Protein 1FJL (pdb70)

Solvent-accessible surface area: 13448 Å² total; per-residue (Å²): 174,105,202,83,97,224,54,117,56,53,86,88,32,74,70,42,0,48,164,16,10,126,92,50,64,153,6,49,8,134,42,24,86,52,9,13,101,175,13,91,20,87,20,26,48,0,60,52,23,2,85,86,32,44,40,112,42,141,62,99,106,104,84,125,136,141,215,65,97,227,48,126,50,54,76,89,33,60,67,27,0,62,129,1,9,140,169,56,58,124,4,35,6,118,45,23,69,69,6,8,108,166,12,111,30,82,22,22,43,0,48,51,28,0,83,92,60,30,42,68,99,173,130,123,187,212,167,100,223,45,122,49,58,79,92,30,65,76,41,0,35,130,16,13,111,215,46,41,165,8,89,90,155,43,37,92,71,12,9,132,148,14,134,37,80,40,49,56,0,69,55,26,2,86,90,34,59,56,153,123,91,146

Foldseek 3Di:
DDDDPDDDADPQLVVLLVVVVVVHLDDDPVRLCVSCVVRVNHSVVSVVVSVVVVVVVVVVVVVVD/DDDPDDDADVVLVVLLVVVVVVDLDDDPVVLCVSCVVRVHDSVVSVVVSVVVVVVVVD/DDDPPDDDQDPVLVVLLVVVCVVPLDDDPVSLCVSCVVSVHHSVVVVVVSVVVVVVVVD

Sequence (182 aa):
KQRRSRTTFSASQLDELERAFERTQYPDIYTREELAQRTNLTEARIQVWFQNRRARLRKQHTSVSQRRSRTTFSASQLDELERAFERTQYPDIYTREELAQRTNLTEARIQVWFQNRRARLRKKQRRSRTTFSASQLDELERAFERTQYPDIYTREELAQRTNLTEARIQVWFQNRRARLRK

Radius of gyration: 23.78 Å; Cα contacts (8 Å, |Δi|>4): 95; chains: 3; bounding box: 44×65×43 Å

GO terms:
  GO:0000977 RNA polymerase II transcription regulatory region sequence-specific DNA binding (F, IDA)
  GO:0000981 DNA-binding transcription factor activity, RNA polymerase II-specific (F, IDA)
  GO:0045944 positive regulation of transcription by RNA polymerase II (P, IDA)
  GO:0007366 periodic partitioning by pair rule gene (P, TAS)

B-factor: mean 38.93, std 14.29, range [11.2, 88.81]

InterPro domains:
  IPR001356 Homeodomain [PF00046] (214-270)
  IPR001356 Homeodomain [PS50071] (211-271)
  IPR001356 Homeodomain [SM00389] (213-275)
  IPR001356 Homeodomain [cd00086] (214-272)
  IPR001523 Paired domain [PF00292] (27-151)
  IPR001523 Paired domain [PR00027] (31-46)
  IPR001523 Paired domain [PR00027] (49-67)
  IPR001523 Paired domain [PR00027] (69-86)
  IPR001523 Paired domain [PR00027] (87-104)
  IPR001523 Paired domain [PS51057] (27-153)
  IPR001523 Paired domain [SM00351] (27-151)
  IPR001523 Paired domain [cd00131] (27-154)
  IPR009057 Homedomain-like superfamily [SSF46689] (29-151)
  IPR009057 Homedomain-like superfamily [SSF46689] (207-273)
  IPR017970 Homeobox, conserved site [PS00027] (246-269)
  IPR036388 Winged helix-like DNA-binding domain superfamily [G3DSA:1.10.10.10] (20-95)
  IPR036388 Winged helix-like DNA-binding domain superfamily [G3DSA:1.10.10.10] (96-157)
  IPR043182 Paired DNA-binding site [PS00034] (61-77)
  IPR043565 PAX family [PTHR45636] (20-563)

Organism: Drosophila melanogaster (NCBI:txid7227)

Nearest PDB structures (foldseek):
  1fjl-assembly1_A  TM=1.016E+00  e=1.811E-09  Drosophila melanogaster
  1fjl-assembly1_B  TM=1.003E+00  e=5.729E-08  Drosophila melanogaster
  2dmq-assembly1_A  TM=9.052E-01  e=3.684E-04  Homo sapiens
  2r5y-assembly1_A  TM=9.069E-01  e=9.979E-04  Drosophila melanogaster
  2da1-assembly1_A  TM=8.755E-01  e=7.824E-03  Homo sapiens

CATH classification: 1.10.10.60

Secondary structure (P-SEA, 3-state):
cccccbbbbcaaaaaaaaaaaaacccccaaaaaaaaaaccccaaaaaaaaaaaaaaaaaaaaaac/ccccbbbbcaaaaaaaaaaaaacccccaaaaaaaaaaacccaaaaaaaaaaaaaaaac/cccccbbbbcaaaaaaaaaaaaacccccaaaaaaaaaaacccaaaaaaaaaaaaaaaac

Structure (mmCIF, N/CA/C/O backbone):
data_1FJL
#
_entry.id   1FJL
#
_cell.length_a   72.210
_cell.length_b   146.890
_cell.length_c   77.230
_cell.angle_alpha   90.00
_cell.angle_beta   90.00
_cell.angle_gamma   90.00
#
_symmetry.space_group_name_H-M   'C 2 2 21'
#
loop_
_entity.id
_entity.type
_entity.pdbx_description
1 polymer 'PAIRED PROTEIN'
2 polymer "DNA (5'-D(*AP*AP*TP*AP*AP*TP*CP*TP*GP*AP*TP*TP*AP*C)-3')"
3 polymer "DNA (5'-D(*TP*GP*TP*AP*AP*TP*CP*AP*GP*AP*TP*TP*AP*T)-3')"
4 polymer "DNA (5'-D(*TP*GP*TP*AP*AP*TP*CP*TP*GP*AP*TP*TP*AP*C)-3')"
5 water water
#
loop_
_atom_site.group_PDB
_atom_site.id
_atom_site.type_symbol
_atom_site.label_atom_id
_atom_site.label_alt_id
_atom_site.label_comp_id
_atom_site.label_asym_id
_atom_site.label_entity_id
_atom_site.label_seq_id
_atom_site.pdbx_PDB_ins_code
_atom_site.Cartn_x
_atom_site.Cartn_y
_atom_site.Cartn_z
_atom_site.occupancy
_atom_site.B_iso_or_equiv
_atom_site.auth_seq_id
_atom_site.auth_comp_id
_atom_site.auth_asym_id
_atom_site.auth_atom_id
_atom_site.pdbx_PDB_model_num
ATOM 1 N N . LYS A 1 17 ? 11.283 105.508 15.895 1.00 51.82 0 LYS A N 1
ATOM 2 C CA . LYS A 1 17 ? 10.881 106.860 15.355 1.00 55.54 0 LYS A CA 1
ATOM 3 C C . LYS A 1 17 ? 10.931 106.852 13.811 1.00 50.69 0 LYS A C 1
ATOM 4 O O . LYS A 1 17 ? 11.964 106.564 13.194 1.00 48.71 0 LYS A O 1
ATOM 10 N N . GLN A 1 18 ? 9.804 107.169 13.198 1.00 39.48 1 GLN A N 1
ATOM 11 C CA . GLN A 1 18 ? 9.721 107.117 11.777 1.00 36.15 1 GLN A CA 1
ATOM 12 C C . GLN A 1 18 ? 10.474 108.193 11.043 1.00 34.83 1 GLN A C 1
ATOM 13 O O . GLN A 1 18 ? 10.508 109.334 11.462 1.00 32.00 1 GLN A O 1
ATOM 19 N N . ARG A 1 19 ? 11.232 107.725 10.051 1.00 32.32 2 ARG A N 1
ATOM 20 C CA . ARG A 1 19 ? 12.020 108.530 9.138 1.00 27.43 2 ARG A CA 1
ATOM 21 C C . ARG A 1 19 ? 11.393 108.364 7.753 1.00 29.51 2 ARG A C 1
ATOM 22 O O . ARG A 1 19 ? 10.417 107.616 7.576 1.00 31.04 2 ARG A O 1
ATOM 30 N N . ARG A 1 20 ? 11.845 109.182 6.813 1.00 32.57 3 ARG A N 1
ATOM 31 C CA . ARG A 1 20 ? 11.331 109.142 5.448 1.00 28.74 3 ARG A CA 1
ATOM 32 C C . ARG A 1 20 ? 11.768 107.799 4.841 1.00 22.21 3 ARG A C 1
ATOM 33 O O . ARG A 1 20 ? 12.899 107.374 5.023 1.00 14.73 3 ARG A O 1
ATOM 41 N N . SER A 1 21 ? 10.837 107.095 4.210 1.00 27.85 4 SER A N 1
ATOM 42 C CA . SER A 1 21 ? 11.149 105.836 3.536 1.00 27.91 4 SER A CA 1
ATOM 43 C C . SER A 1 21 ? 12.328 106.057 2.593 1.00 27.17 4 SER A C 1
ATOM 44 O O . SER A 1 21 ? 12.511 107.150 2.066 1.00 31.25 4 SER A O 1
ATOM 47 N N . ARG A 1 22 ? 13.117 105.016 2.370 1.00 26.26 5 ARG A N 1
ATOM 48 C CA . ARG A 1 22 ? 14.259 105.146 1.494 1.00 20.53 5 ARG A CA 1
ATOM 49 C C . ARG A 1 22 ? 13.793 105.423 0.088 1.00 18.24 5 ARG A C 1
ATOM 50 O O . ARG A 1 22 ? 12.822 104.861 -0.379 1.00 28.74 5 ARG A O 1
ATOM 58 N N . THR A 1 23 ? 14.428 106.338 -0.589 1.00 22.87 6 THR A N 1
ATOM 59 C CA . THR A 1 23 ? 14.023 106.615 -1.939 1.00 27.56 6 THR A CA 1
ATOM 60 C C . THR A 1 23 ? 14.796 105.665 -2.850 1.00 28.83 6 THR A C 1
ATOM 61 O O . THR A 1 23 ? 15.968 105.360 -2.622 1.00 29.81 6 THR A O 1
ATOM 65 N N . THR A 1 24 ? 14.115 105.132 -3.847 1.00 37.77 7 THR A N 1
ATOM 66 C CA . THR A 1 24 ? 14.747 104.202 -4.773 1.00 38.37 7 THR A CA 1
ATOM 67 C C . THR A 1 24 ? 14.913 104.914 -6.090 1.00 35.84 7 THR A C 1
ATOM 68 O O . THR A 1 24 ? 13.945 105.439 -6.649 1.00 39.25 7 THR A O 1
ATOM 72 N N . PHE A 1 25 ? 16.149 104.958 -6.561 1.00 30.17 8 PHE A N 1
ATOM 73 C CA . PHE A 1 25 ? 16.474 105.608 -7.806 1.00 32.52 8 PHE A CA 1
ATOM 74 C C . PHE A 1 25 ? 16.429 104.592 -8.929 1.00 37.18 8 PHE A C 1
ATOM 75 O O . PHE A 1 25 ? 16.831 103.444 -8.741 1.00 41.27 8 PHE A O 1
ATOM 83 N N . SER A 1 26 ? 15.888 105.001 -10.077 1.00 40.44 9 SER A N 1
ATOM 84 C CA . SER A 1 26 ? 15.800 104.140 -11.256 1.00 31.10 9 SER A CA 1
ATOM 85 C C . SER A 1 26 ? 17.154 104.198 -11.959 1.00 31.98 9 SER A C 1
ATOM 86 O O . SER A 1 26 ? 17.916 105.136 -11.734 1.00 31.65 9 SER A O 1
ATOM 89 N N . ALA A 1 27 ? 17.448 103.205 -12.806 1.00 35.60 10 ALA A N 1
ATOM 90 C CA . ALA A 1 27 ? 18.702 103.154 -13.569 1.00 25.67 10 ALA A CA 1
ATOM 91 C C . ALA A 1 27 ? 18.876 104.445 -14.397 1.00 21.97 10 ALA A C 1
ATOM 92 O O . ALA A 1 27 ? 19.994 104.969 -14.533 1.00 24.21 10 ALA A O 1
ATOM 94 N N . SER A 1 28 ? 17.750 105.000 -14.865 1.00 23.67 11 SER A N 1
ATOM 95 C CA . SER A 1 28 ? 17.724 106.251 -15.650 1.00 29.25 11 SER A CA 1
ATOM 96 C C . SER A 1 28 ? 18.128 107.461 -14.789 1.00 29.78 11 SER A C 1
ATOM 97 O O . SER A 1 28 ? 18.995 108.274 -15.191 1.00 25.02 11 SER A O 1
ATOM 100 N N . GLN A 1 29 ? 17.536 107.530 -13.589 1.00 33.06 12 GLN A N 1
ATOM 101 C CA . GLN A 1 29 ? 17.799 108.602 -12.624 1.00 25.23 12 GLN A CA 1
ATOM 102 C C . GLN A 1 29 ? 19.219 108.497 -12.101 1.00 24.46 12 GLN A C 1
ATOM 103 O O . GLN A 1 29 ? 19.922 109.535 -11.982 1.00 26.32 12 GLN A O 1
ATOM 109 N N . LEU A 1 30 ? 19.657 107.249 -11.856 1.00 23.84 13 LEU A N 1
ATOM 110 C CA . LEU A 1 30 ? 21.027 106.942 -11.384 1.00 24.49 13 LEU A CA 1
ATOM 111 C C . LEU A 1 30 ? 22.081 107.281 -12.428 1.00 29.43 13 LEU A C 1
ATOM 112 O O . LEU A 1 30 ? 23.186 107.721 -12.084 1.00 31.27 13 LEU A O 1
ATOM 117 N N . ASP A 1 31 ? 21.762 107.052 -13.700 1.00 23.95 14 ASP A N 1
ATOM 118 C CA . ASP A 1 31 ? 22.713 107.385 -14.714 1.00 26.12 14 ASP A CA 1
ATOM 119 C C . ASP A 1 31 ? 22.865 108.906 -14.804 1.00 16.40 14 ASP A C 1
ATOM 120 O O . ASP A 1 31 ? 23.957 109.444 -14.997 1.00 20.09 14 ASP A O 1
ATOM 125 N N . GLU A 1 32 ? 21.738 109.600 -14.695 1.00 24.56 15 GLU A N 1
ATOM 126 C CA . GLU A 1 32 ? 21.705 111.051 -14.784 1.00 27.37 15 GLU A CA 1
ATOM 127 C C . GLU A 1 32 ? 22.460 111.679 -13.626 1.00 29.28 15 GLU A C 1
ATOM 128 O O . GLU A 1 32 ? 23.238 112.602 -13.827 1.00 26.72 15 GLU A O 1
ATOM 134 N N . LEU A 1 33 ? 22.262 111.136 -12.423 1.00 29.52 16 LEU A N 1
ATOM 135 C CA . LEU A 1 33 ? 22.931 111.603 -11.205 1.00 27.20 16 LEU A CA 1
ATOM 136 C C . LEU A 1 33 ? 24.467 111.416 -11.228 1.00 25.30 16 LEU A C 1
ATOM 137 O O . LEU A 1 33 ? 25.228 112.328 -10.899 1.00 24.64 16 LEU A O 1
ATOM 142 N N . GLU A 1 34 ? 24.916 110.248 -11.668 1.00 24.36 17 GLU A N 1
ATOM 143 C CA . GLU A 1 34 ? 26.342 109.992 -11.737 1.00 21.42 17 GLU A CA 1
ATOM 144 C C . GLU A 1 34 ? 27.056 110.777 -12.802 1.00 20.14 17 GLU A C 1
ATOM 145 O O . GLU A 1 34 ? 28.211 111.136 -12.631 1.00 27.21 17 GLU A O 1
ATOM 151 N N . ARG A 1 35 ? 26.425 110.970 -13.940 1.00 20.47 18 ARG A N 1
ATOM 152 C CA . ARG A 1 35 ? 27.047 111.759 -14.981 1.00 28.44 18 ARG A CA 1
ATOM 153 C C . ARG A 1 35 ? 27.159 113.199 -14.488 1.00 22.46 18 ARG A C 1
ATOM 154 O O . ARG A 1 35 ? 28.098 113.913 -14.843 1.00 28.63 18 ARG A O 1
ATOM 162 N N . ALA A 1 36 ? 26.224 113.631 -13.642 1.00 28.95 19 ALA A N 1
ATOM 163 C CA . ALA A 1 36 ? 26.282 114.986 -13.067 1.00 23.16 19 ALA A CA 1
ATOM 164 C C . ALA A 1 36 ? 27.410 115.006 -12.052 1.00 26.80 19 ALA A C 1
ATOM 165 O O . ALA A 1 36 ? 28.213 115.933 -12.034 1.00 26.69 19 ALA A O 1
ATOM 167 N N . PHE A 1 37 ? 27.526 113.940 -11.256 1.00 27.01 20 PHE A N 1
ATOM 168 C CA . PHE A 1 37 ? 28.583 113.886 -10.266 1.00 24.50 20 PHE A CA 1
ATOM 169 C C . PHE A 1 37 ? 29.954 113.980 -10.923 1.00 32.73 20 PHE A C 1
ATOM 170 O O . PHE A 1 37 ? 30.859 114.626 -10.378 1.00 43.49 20 PHE A O 1
ATOM 178 N N . GLU A 1 38 ? 30.110 113.314 -12.074 1.00 35.31 21 GLU A N 1
ATOM 179 C CA . GLU A 1 38 ? 31.365 113.326 -12.850 1.00 28.82 21 GLU A CA 1
ATOM 180 C C . GLU A 1 38 ? 31.696 114.724 -13.379 1.00 28.20 21 GLU A C 1
ATOM 181 O O . GLU A 1 38 ? 32.854 115.097 -13.482 1.00 25.81 21 GLU A O 1
ATOM 187 N N . ARG A 1 39 ? 30.674 115.504 -13.707 1.00 32.72 22 ARG A N 1
ATOM 188 C CA . ARG A 1 39 ? 30.905 116.859 -14.168 1.00 36.75 22 ARG A CA 1
ATOM 189 C C . ARG A 1 39 ? 31.173 117.694 -12.932 1.00 37.29 22 ARG A C 1
ATOM 190 O O . ARG A 1 39 ? 32.130 118.449 -12.903 1.00 38.61 22 ARG A O 1
ATOM 192 N N . THR A 1 40 ? 30.382 117.489 -11.875 1.00 42.46 23 THR A N 1
ATOM 193 C CA . THR A 1 40 ? 30.538 118.253 -10.624 1.00 44.00 23 THR A CA 1
ATOM 194 C C . THR A 1 40 ? 30.044 117.585 -9.332 1.00 40.60 23 THR A C 1
ATOM 195 O O . THR A 1 40 ? 28.896 117.141 -9.248 1.00 35.04 23 THR A O 1
ATOM 199 N N . GLN A 1 41 ? 30.924 117.547 -8.329 1.00 34.12 24 GLN A N 1
ATOM 200 C CA . GLN A 1 41 ? 30.621 116.950 -7.030 1.00 41.14 24 GLN A CA 1
ATOM 201 C C . GLN A 1 41 ? 29.926 117.903 -6.074 1.00 40.44 24 GLN A C 1
ATOM 202 O O . GLN A 1 41 ? 29.404 117.490 -5.048 1.00 39.14 24 GLN A O 1
ATOM 208 N N . TYR A 1 42 ? 29.944 119.184 -6.398 1.00 38.41 25 TYR A N 1
ATOM 209 C CA . TYR A 1 42 ? 29.280 120.169 -5.576 1.00 35.49 25 TYR A CA 1
ATOM 210 C C . TYR A 1 42 ? 28.330 121.017 -6.403 1.00 31.60 25 TYR A C 1
ATOM 211 O O . TYR A 1 42 ? 28.465 122.235 -6.500 1.00 37.02 25 TYR A O 1
ATOM 220 N N . PRO A 1 43 ? 27.313 120.378 -6.971 1.00 28.19 26 PRO A N 1
ATOM 221 C CA . PRO A 1 43 ? 26.331 121.076 -7.794 1.00 35.71 26 PRO A CA 1
ATOM 222 C C . PRO A 1 43 ? 25.619 122.189 -7.069 1.00 40.26 26 PRO A C 1
ATOM 223 O O . PRO A 1 43 ? 25.000 121.969 -6.034 1.00 42.74 26 PRO A O 1
ATOM 227 N N . ASP A 1 44 ? 25.676 123.388 -7.635 1.00 46.96 27 ASP A N 1
ATOM 228 C CA . ASP A 1 44 ? 24.997 124.502 -7.009 1.00 41.84 27 ASP A CA 1
ATOM 229 C C . ASP A 1 44 ? 23.504 124.278 -7.042 1.00 35.37 27 ASP A C 1
ATOM 230 O O . ASP A 1 44 ? 23.008 123.292 -7.591 1.00 33.33 27 ASP A O 1
ATOM 235 N N . ILE A 1 45 ? 22.790 125.239 -6.487 1.00 32.05 28 ILE A N 1
ATOM 236 C CA . ILE A 1 45 ? 21.366 125.127 -6.374 1.00 34.28 28 ILE A CA 1
ATOM 237 C C . ILE A 1 45 ? 20.664 125.002 -7.727 1.00 40.27 28 ILE A C 1
ATOM 238 O O . ILE A 1 45 ? 19.721 124.198 -7.892 1.00 38.96 28 ILE A O 1
ATOM 243 N N . TYR A 1 46 ? 21.186 125.716 -8.714 1.00 41.93 29 TYR A N 1
ATOM 244 C CA . TYR A 1 46 ? 20.585 125.706 -10.046 1.00 40.49 29 TYR A CA 1
ATOM 245 C C . TYR A 1 46 ? 20.735 124.352 -10.670 1.00 31.92 29 TYR A C 1
ATOM 246 O O . TYR A 1 46 ? 19.761 123.792 -11.145 1.00 30.63 29 TYR A O 1
ATOM 255 N N . THR A 1 47 ? 21.933 123.782 -10.552 1.00 33.90 30 THR A N 1
ATOM 256 C CA . THR A 1 47 ? 22.219 122.448 -11.085 1.00 35.01 30 THR A CA 1
ATOM 257 C C . THR A 1 47 ? 21.297 121.407 -10.454 1.00 33.17 30 THR A C 1
ATOM 258 O O . THR A 1 47 ? 20.611 120.668 -11.157 1.00 30.34 30 THR A O 1
ATOM 262 N N . ARG A 1 48 ? 21.274 121.368 -9.121 1.00 35.52 31 ARG A N 1
ATOM 263 C CA . ARG A 1 48 ? 20.448 120.401 -8.405 1.00 29.48 31 ARG A CA 1
ATOM 264 C C . ARG A 1 48 ? 18.990 120.543 -8.830 1.00 34.40 31 ARG A C 1
ATOM 265 O O . ARG A 1 48 ? 18.292 119.549 -9.083 1.00 33.28 31 ARG A O 1
ATOM 273 N N . GLU A 1 49 ? 18.541 121.785 -8.983 1.00 37.89 32 GLU A N 1
ATOM 274 C CA . GLU A 1 49 ? 17.172 122.018 -9.393 1.00 32.81 32 GLU A CA 1
ATOM 275 C C . GLU A 1 49 ? 16.920 121.536 -10.810 1.00 32.67 32 GLU A C 1
ATOM 276 O O . GLU A 1 49 ? 15.828 121.018 -11.122 1.00 33.85 32 GLU A O 1
ATOM 282 N N . GLU A 1 50 ? 17.942 121.675 -11.655 1.00 31.76 33 GLU A N 1
ATOM 283 C CA . GLU A 1 50 ? 17.887 121.225 -13.047 1.00 33.48 33 GLU A CA 1
ATOM 284 C C . GLU A 1 50 ? 17.806 119.700 -13.045 1.00 28.15 33 GLU A C 1
ATOM 285 O O . GLU A 1 50 ? 16.926 119.097 -13.665 1.00 24.61 33 GLU A O 1
ATOM 287 N N . LEU A 1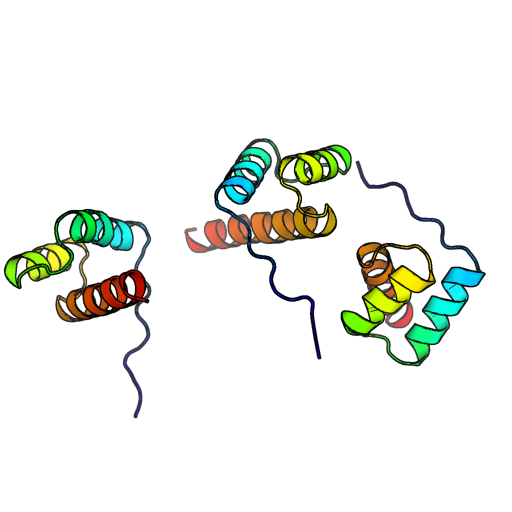 51 ? 18.700 119.090 -12.280 1.00 29.08 34 LEU A N 1
ATOM 288 C CA . LEU A 1 51 ? 18.723 117.668 -12.157 1.00 22.04 34 LEU A CA 1
ATOM 289 C C . LEU A 1 51 ? 17.361 117.169 -11.705 1.00 30.91 34 LEU A C 1
ATOM 290 O O . LEU A 1 51 ? 16.850 116.168 -12.219 1.00 38.34 34 LEU A O 1
ATOM 295 N N . ALA A 1 52 ? 16.766 117.874 -10.746 1.00 32.90 35 ALA A N 1
ATOM 296 C CA . ALA A 1 52 ? 15.467 117.495 -10.215 1.00 30.72 35 ALA A CA 1
ATOM 297 C C . ALA A 1 52 ? 14.449 117.434 -11.341 1.00 37.47 35 ALA A C 1
ATOM 298 O O . ALA A 1 52 ? 13.693 116.473 -11.457 1.00 35.89 35 ALA A O 1
ATOM 300 N N . GLN A 1 53 ? 14.460 118.437 -12.209 1.00 44.09 36 GLN A N 1
ATOM 301 C CA . GLN A 1 53 ? 13.530 118.439 -13.328 1.00 50.76 36 GLN A CA 1
ATOM 302 C C . GLN A 1 53 ? 13.730 117.207 -14.189 1.00 50.46 36 GLN A C 1
ATOM 303 O O . GLN A 1 53 ? 12.800 116.426 -14.383 1.00 53.06 36 GLN A O 1
ATOM 306 N N . ARG A 1 54 ? 14.960 117.025 -14.670 1.00 45.53 37 ARG A N 1
ATOM 307 C CA . ARG A 1 54 ? 15.304 115.915 -15.553 1.00 45.31 37 ARG A CA 1
ATOM 308 C C . ARG A 1 54 ? 14.917 114.537 -15.045 1.00 46.25 37 ARG A C 1
ATOM 309 O O . ARG A 1 54 ? 14.336 113.736 -15.762 1.00 50.55 37 ARG A O 1
ATOM 317 N N . THR A 1 55 ? 15.168 114.305 -13.774 1.00 46.18 38 THR A N 1
ATOM 318 C CA . THR A 1 55 ? 14.911 113.022 -13.166 1.00 40.38 38 THR A CA 1
ATOM 319 C C . THR A 1 55 ? 13.547 112.809 -12.521 1.00 43.91 38 THR A C 1
ATOM 320 O O . THR A 1 55 ? 13.105 111.674 -12.366 1.00 44.24 38 THR A O 1
ATOM 324 N N . ASN A 1 56 ? 12.908 113.901 -12.116 1.00 49.80 39 ASN A N 1
ATOM 325 C CA . ASN A 1 56 ? 11.603 113.881 -11.435 1.00 49.69 39 ASN A CA 1
ATOM 326 C C . ASN A 1 56 ? 11.720 113.504 -9.949 1.00 48.70 39 ASN A C 1
ATOM 327 O O . ASN A 1 56 ? 10.803 112.959 -9.342 1.00 49.50 39 ASN A O 1
ATOM 329 N N . LEU A 1 57 ? 12.891 113.770 -9.383 1.00 45.89 40 LEU A N 1
ATOM 330 C CA . LEU A 1 57 ? 13.127 113.557 -7.963 1.00 38.80 40 LEU A CA 1
ATOM 331 C C . LEU A 1 57 ? 12.988 114.971 -7.413 1.00 38.57 40 LEU A C 1
ATOM 332 O O . LEU A 1 57 ? 13.001 115.931 -8.175 1.00 37.93 40 LEU A O 1
ATOM 337 N N . THR A 1 58 ? 12.809 115.120 -6.115 1.00 32.93 41 THR A N 1
ATOM 338 C CA . THR A 1 58 ? 12.712 116.461 -5.557 1.00 34.83 41 THR A CA 1
ATOM 339 C C . THR A 1 58 ? 14.162 116.894 -5.376 1.00 30.30 41 THR A C 1
ATOM 340 O O . THR A 1 58 ? 15.068 116.045 -5.318 1.00 42.04 41 THR A O 1
ATOM 344 N N . GLU A 1 59 ? 14.418 118.191 -5.289 1.00 26.62 42 GLU A N 1
ATOM 345 C CA . GLU A 1 59 ? 15.799 118.619 -5.153 1.00 23.27 42 GLU A CA 1
ATOM 346 C C . GLU A 1 59 ? 16.362 118.241 -3.778 1.00 22.94 42 GLU A C 1
ATOM 347 O O . GLU A 1 59 ? 17.585 118.091 -3.587 1.00 25.51 42 GLU A O 1
ATOM 353 N N . ALA A 1 60 ? 15.469 118.028 -2.820 1.00 26.55 43 ALA A N 1
ATOM 354 C CA . ALA A 1 60 ? 15.907 117.656 -1.481 1.00 26.81 43 ALA A CA 1
ATOM 355 C C . ALA A 1 60 ? 16.620 116.292 -1.519 1.00 22.13 43 ALA A C 1
ATOM 356 O O . ALA A 1 60 ? 17.687 116.114 -0.904 1.00 16.61 43 ALA A O 1
ATOM 358 N N . ARG A 1 61 ? 16.044 115.350 -2.276 1.00 23.94 44 ARG A N 1
ATOM 359 C CA . ARG A 1 61 ? 16.617 114.008 -2.448 1.00 21.01 44 ARG A CA 1
ATOM 360 C C . ARG A 1 61 ? 17.941 114.063 -3.246 1.00 24.36 44 ARG A C 1
ATOM 361 O O . ARG A 1 61 ? 18.896 113.302 -2.981 1.00 25.47 44 ARG A O 1
ATOM 369 N N . ILE A 1 62 ? 18.010 115.004 -4.184 1.00 23.62 45 ILE A N 1
ATOM 370 C CA . ILE A 1 62 ? 19.208 115.179 -4.982 1.00 24.33 45 ILE A CA 1
ATOM 371 C C . ILE A 1 62 ? 20.349 115.605 -4.089 1.00 21.06 45 ILE A C 1
ATOM 372 O O . ILE A 1 62 ? 21.475 115.078 -4.189 1.00 28.94 45 ILE A O 1
ATOM 377 N N . GLN A 1 63 ? 20.107 116.600 -3.243 1.00 29.42 46 GLN A N 1
ATOM 378 C CA . GLN A 1 63 ? 21.163 117.072 -2.342 1.00 21.02 46 GLN A CA 1
ATOM 379 C C . GLN A 1 63 ? 21.629 115.942 -1.446 1.00 13.80 46 GLN A C 1
ATOM 380 O O . GLN A 1 63 ? 22.816 115.728 -1.288 1.00 18.75 46 GLN A O 1
ATOM 386 N N . VAL A 1 64 ? 20.703 115.130 -0.948 1.00 18.94 47 VAL A N 1
ATOM 387 C CA . VAL A 1 64 ? 21.117 114.031 -0.087 1.00 29.75 47 VAL A CA 1
ATOM 388 C C . VAL A 1 64 ? 21.963 113.000 -0.870 1.00 28.62 47 VAL A C 1
ATOM 389 O O . VAL A 1 64 ? 23.006 112.514 -0.381 1.00 26.82 47 VAL A O 1
ATOM 393 N N . TRP A 1 65 ? 21.540 112.733 -2.103 1.00 31.53 48 TRP A N 1
ATOM 394 C CA . TRP A 1 65 ? 22.231 111.787 -2.958 1.00 16.29 48 TRP A CA 1
ATOM 395 C C . TRP A 1 65 ? 23.661 112.246 -3.154 1.00 11.20 48 TRP A C 1
ATOM 396 O O . TRP A 1 65 ? 24.592 111.447 -3.031 1.00 23.98 48 TRP A O 1
ATOM 407 N N . PHE A 1 66 ? 23.876 113.517 -3.454 1.00 20.44 49 PHE A N 1
ATOM 408 C CA . PHE A 1 66 ? 25.259 113.989 -3.620 1.00 18.79 49 PHE A CA 1
ATOM 409 C C . PHE A 1 66 ? 26.077 113.866 -2.323 1.00 25.38 49 PHE A C 1
ATOM 410 O O . PHE A 1 66 ? 27.271 113.526 -2.346 1.00 25.59 49 PHE A O 1
ATOM 418 N N . GLN A 1 67 ? 25.431 114.126 -1.187 1.00 27.44 50 GLN A N 1
ATOM 419 C CA . GLN A 1 67 ? 26.100 114.022 0.092 1.00 25.11 50 GLN A CA 1
ATOM 420 C C . GLN A 1 67 ? 26.603 112.596 0.264 1.00 18.32 50 GLN A C 1
ATOM 421 O O . GLN A 1 67 ? 27.764 112.358 0.589 1.00 24.72 50 GLN A O 1
ATOM 427 N N . ASN A 1 68 ? 25.691 111.645 0.136 1.00 20.63 51 ASN A N 1
ATOM 428 C CA . ASN A 1 68 ? 26.057 110.254 0.286 1.00 22.47 51 ASN A CA 1
ATOM 429 C C . ASN A 1 68 ? 27.056 109.819 -0.793 1.00 30.42 51 ASN A C 1
ATOM 430 O O . ASN A 1 68 ? 27.935 108.993 -0.530 1.00 31.22 51 ASN A O 1
ATOM 435 N N . ARG A 1 69 ? 26.931 110.384 -1.994 1.00 32.26 52 ARG A N 1
ATOM 436 C CA . ARG A 1 69 ? 27.843 110.070 -3.092 1.00 31.97 52 ARG A CA 1
ATOM 437 C C . ARG A 1 69 ? 29.290 110.494 -2.767 1.00 27.33 52 ARG A C 1
ATOM 438 O O . ARG A 1 69 ? 30.204 109.705 -2.937 1.00 27.05 52 ARG A O 1
ATOM 446 N N . ARG A 1 70 ? 29.479 111.715 -2.251 1.00 31.75 53 ARG A N 1
ATOM 447 C CA . ARG A 1 70 ? 30.809 112.217 -1.856 1.00 21.92 53 ARG A CA 1
ATOM 448 C C . ARG A 1 70 ? 31.384 111.382 -0.730 1.00 21.57 53 ARG A C 1
ATOM 449 O O . ARG A 1 70 ? 32.599 111.276 -0.592 1.00 26.40 53 ARG A O 1
ATOM 457 N N . ALA A 1 71 ? 30.517 110.799 0.092 1.00 25.92 54 ALA A N 1
ATOM 458 C CA . ALA A 1 71 ? 30.950 109.978 1.217 1.00 28.53 54 ALA A CA 1
ATOM 459 C C . ALA A 1 71 ? 31.393 108.581 0.754 1.00 33.31 54 ALA A C 1
ATOM 460 O O . ALA A 1 71 ? 32.281 107.972 1.375 1.00 29.83 54 ALA A O 1
ATOM 462 N N . ARG A 1 72 ? 30.739 108.062 -0.296 1.00 37.14 55 ARG A N 1
ATOM 463 C CA . ARG A 1 72 ? 31.085 106.751 -0.874 1.00 36.09 55 ARG A CA 1
ATOM 464 C C . ARG A 1 72 ? 32.470 106.950 -1.501 1.00 30.80 55 ARG A C 1
ATOM 465 O O . ARG A 1 72 ? 33.354 106.136 -1.344 1.00 35.10 55 ARG A O 1
ATOM 473 N N . LEU A 1 73 ? 32.658 108.086 -2.152 1.00 31.72 56 LEU A N 1
ATOM 474 C CA . LEU A 1 73 ? 33.925 108.405 -2.776 1.00 42.06 56 LEU A CA 1
ATOM 475 C C . LEU A 1 73 ? 35.057 108.440 -1.727 1.00 40.67 56 LEU A C 1
ATOM 476 O O . LEU A 1 73 ? 36.089 107.792 -1.894 1.00 37.43 56 LEU A O 1
ATOM 481 N N . ARG A 1 74 ? 34.828 109.127 -0.612 1.00 43.21 57 ARG A N 1
ATOM 482 C CA . ARG A 1 74 ? 35.838 109.221 0.435 1.00 38.59 57 ARG A CA 1
ATOM 483 C C . ARG A 1 74 ? 36.153 107.869 1.107 1.00 34.90 57 ARG A C 1
ATOM 484 O O . ARG A 1 74 ? 37.313 107.538 1.360 1.00 36.47 57 ARG A O 1
ATOM 492 N N . LYS A 1 75 ? 35.132 107.064 1.344 1.00 33.54 58 LYS A N 1
ATOM 493 C CA . LYS A 1 75 ? 35.337 105.783 2.002 1.00 46.85 58 LYS A CA 1
ATOM 494 C C . LYS A 1 75 ? 36.114 104.798 1.150 1.00 52.58 58 LYS A C 1
ATOM 495 O O . LYS A 1 75 ? 36.876 103.981 1.682 1.00 53.15 58 LYS A O 1
ATOM 497 N N . GLN A 1 76 ? 35.908 104.876 -0.164 1.00 56.86 59 GLN A N 1
ATOM 498 C CA . GLN A 1 76 ? 36.553 103.969 -1.104 1.00 59.27 59 GLN A CA 1
ATOM 499 C C . GLN A 1 76 ? 38.020 104.278 -1.190 1.00 59.90 59 GLN A C 1
ATOM 500 O O . GLN A 1 76 ? 38.874 103.375 -1.083 1.00 62.52 59 GLN A O 1
ATOM 506 N N . HIS A 1 77 ? 38.319 105.565 -1.252 1.00 54.68 60 HIS A N 1
ATOM 507 C CA . HIS A 1 77 ? 39.698 105.982 -1.328 1.00 55.15 60 HIS A CA 1
ATOM 508 C C . HIS A 1 77 ? 40.518 105.592 -0.107 1.00 51.74 60 HIS A C 1
ATOM 509 O O . HIS A 1 77 ? 41.571 104.973 -0.244 1.00 45.38 60 HIS A O 1
ATOM 516 N N . THR A 1 78 ? 39.990 105.852 1.085 1.00 55.65 61 THR A N 1
ATOM 517 C CA . THR A 1 78 ? 40.703 105.498 2.324 1.00 59.13 61 THR A CA 1
ATOM 518 C C . THR A 1 78 ? 40.915 103.970 2.410 1.00 56.99 61 THR A C 1
ATOM 519 O O . THR A 1 78 ? 41.958 103.465 2.849 1.00 51.31 61 THR A O 1
ATOM 523 N N . SER A 1 79 ? 39.881 103.260 1.995 1.00 53.12 62 SER A N 1
ATOM 524 C CA . SER A 1 79 ? 39.848 101.829 2.001 1.00 49.55 62 SER A CA 1
ATOM 525 C C . SER A 1 79 ? 40.997 101.217 1.230 1.00 50.14 62 SER A C 1
ATOM 526 O O . SER A 1 79 ? 41.806 100.454 1.764 1.00 51.54 62 SER A O 1
ATOM 529 N N . VAL A 1 80 ? 41.076 101.567 -0.038 1.00 49.41 63 VAL A N 1
ATOM 530 C CA . VAL A 1 80 ? 42.100 101.004 -0.902 1.00 45.59 63 VAL A CA 1
ATOM 531 C C . VAL A 1 80 ? 43.521 101.508 -0.626 1.00 47.17 63 VAL A C 1
ATOM 532 O O . VAL A 1 80 ? 44.488 100.842 -0.957 1.00 40.11 63 VAL A O 1
ATOM 536 N N . SER A 1 81 ? 43.636 102.668 0.016 1.00 53.07 64 SER A N 1
ATOM 537 C CA . SER A 1 81 ? 44.938 103.258 0.332 1.00 56.67 64 SER A CA 1
ATOM 538 C C . SER A 1 81 ? 45.684 102.604 1.505 1.00 58.68 64 SER A C 1
ATOM 539 O O . SER A 1 81 ? 46.879 102.942 1.672 1.00 53.50 64 SER A O 1
ATOM 543 N N . GLN B 1 18 ? 26.955 128.325 -5.391 1.00 60.11 1 GLN B N 1
ATOM 544 C CA . GLN B 1 18 ? 25.729 129.122 -5.058 1.00 56.06 1 GLN B CA 1
ATOM 545 C C . GLN B 1 18 ? 24.694 128.354 -4.250 1.00 54.70 1 GLN B C 1
ATOM 546 O O . GLN B 1 18 ? 24.234 127.275 -4.660 1.00 50.34 1 GLN B O 1
ATOM 552 N N . ARG B 1 19 ? 24.294 128.963 -3.133 1.00 51.82 2 ARG B N 1
ATOM 553 C CA . ARG B 1 19 ? 23.305 128.388 -2.204 1.00 46.94 2 ARG B CA 1
ATOM 554 C C . ARG B 1 19 ? 21.926 128.853 -2.589 1.00 41.02 2 ARG B C 1
ATOM 555 O O . ARG B 1 19 ? 21.788 129.822 -3.330 1.00 41.80 2 ARG B O 1
ATOM 563 N N . ARG B 1 20 ? 20.909 128.142 -2.110 1.00 36.06 3 ARG B N 1
ATOM 564 C CA . ARG B 1 20 ? 19.542 128.545 -2.373 1.00 37.52 3 ARG B CA 1
ATOM 565 C C . ARG B 1 20 ? 19.410 129.805 -1.548 1.00 42.42 3 ARG B C 1
ATOM 566 O O . ARG B 1 20 ? 20.102 129.971 -0.541 1.00 47.71 3 ARG B O 1
ATOM 574 N N . SER B 1 21 ? 18.527 130.691 -1.967 1.00 46.10 4 SER B N 1
ATOM 575 C CA . SER B 1 21 ? 18.331 131.934 -1.244 1.00 48.46 4 SER B CA 1
ATOM 576 C C . SER B 1 21 ? 17.707 131.657 0.117 1.00 44.08 4 SER B C 1
ATOM 577 O O . SER B 1 21 ? 16.703 130.929 0.182 1.00 37.67 4 SER B O 1
ATOM 580 N N . ARG B 1 22 ? 18.288 132.256 1.173 1.00 39.96 5 ARG B N 1
ATOM 581 C CA . ARG B 1 22 ? 17.791 132.140 2.562 1.00 35.50 5 ARG B CA 1
ATOM 582 C C . ARG B 1 22 ? 16.283 132.324 2.624 1.00 39.13 5 ARG B C 1
ATOM 583 O O . ARG B 1 22 ? 15.756 133.296 2.066 1.00 38.86 5 ARG B O 1
ATOM 591 N N . THR B 1 23 ? 15.598 131.407 3.314 1.00 33.75 6 THR B N 1
ATOM 592 C CA . THR B 1 23 ? 14.160 131.525 3.512 1.00 26.44 6 THR B CA 1
ATOM 593 C C . THR B 1 23 ? 13.999 132.586 4.605 1.00 28.44 6 THR B C 1
ATOM 594 O O . THR B 1 23 ? 14.882 132.774 5.439 1.00 28.04 6 THR B O 1
ATOM 598 N N . THR B 1 24 ? 12.929 133.355 4.543 1.00 31.22 7 THR B N 1
ATOM 599 C CA . THR B 1 24 ? 12.700 134.330 5.595 1.00 34.05 7 THR B CA 1
ATOM 600 C C . THR B 1 24 ? 11.407 133.851 6.198 1.00 28.35 7 THR B C 1
ATOM 601 O O . THR B 1 24 ? 10.364 133.928 5.543 1.00 35.19 7 THR B O 1
ATOM 605 N N . PHE B 1 25 ? 11.477 133.284 7.398 1.00 22.97 8 PHE B N 1
ATOM 606 C CA . PHE B 1 25 ? 10.285 132.804 8.072 1.00 20.76 8 PHE B CA 1
ATOM 607 C C . PHE B 1 25 ? 9.491 133.968 8.691 1.00 24.48 8 PHE B C 1
ATOM 608 O O . PHE B 1 25 ? 10.068 134.832 9.356 1.00 23.64 8 PHE B O 1
ATOM 616 N N . SER B 1 26 ? 8.170 133.978 8.497 1.00 19.48 9 SER B N 1
ATOM 617 C CA . SER B 1 26 ? 7.349 135.015 9.097 1.00 28.89 9 SER B CA 1
ATOM 618 C C . SER B 1 26 ? 7.139 134.694 10.592 1.00 35.56 9 SER B C 1
ATOM 619 O O . SER B 1 26 ? 7.437 133.582 11.032 1.00 32.52 9 SER B O 1
ATOM 622 N N . ALA B 1 27 ? 6.673 135.665 11.382 1.00 31.57 10 ALA B N 1
ATOM 623 C CA . ALA B 1 27 ? 6.434 135.404 12.802 1.00 28.14 10 ALA B CA 1
ATOM 624 C C . ALA B 1 27 ? 5.330 134.382 13.028 1.00 22.65 10 ALA B C 1
ATOM 625 O O . ALA B 1 27 ? 5.362 133.660 13.998 1.00 30.29 10 ALA B O 1
ATOM 627 N N . SER B 1 28 ? 4.313 134.351 12.175 1.00 18.98 11 SER B N 1
ATOM 628 C CA . SER B 1 28 ? 3.271 133.350 12.334 1.00 26.80 11 SER B CA 1
ATOM 629 C C . SER B 1 28 ? 3.829 131.933 12.071 1.00 26.67 11 SER B C 1
ATOM 630 O O . SER B 1 28 ? 3.359 130.974 12.695 1.00 26.49 11 SER B O 1
ATOM 633 N N . GLN B 1 29 ? 4.778 131.814 11.127 1.00 26.18 12 GLN B N 1
ATOM 634 C CA . GLN B 1 29 ? 5.457 130.542 10.772 1.00 27.48 12 GLN B CA 1
ATOM 635 C C . GLN B 1 29 ? 6.366 130.116 11.938 1.00 34.15 12 GLN B C 1
ATOM 636 O O . GLN B 1 29 ? 6.334 128.955 12.409 1.00 29.68 12 GLN B O 1
ATOM 642 N N . LEU B 1 30 ? 7.151 131.084 12.420 1.00 28.23 13 LEU B N 1
ATOM 643 C CA . LEU B 1 30 ? 8.034 130.856 13.539 1.00 25.56 13 LEU B CA 1
ATOM 644 C C . LEU B 1 30 ? 7.280 130.424 14.797 1.00 27.04 13 LEU B C 1
ATOM 645 O O . LEU B 1 30 ? 7.762 129.584 15.513 1.00 34.49 13 LEU B O 1
ATOM 650 N N . ASP B 1 31 ? 6.093 130.963 15.048 1.00 21.79 14 ASP B N 1
ATOM 651 C CA . ASP B 1 31 ? 5.322 130.574 16.198 1.00 21.85 14 ASP B CA 1
ATOM 652 C C . ASP B 1 31 ? 4.886 129.128 16.077 1.00 31.02 14 ASP B C 1
ATOM 653 O O . ASP B 1 31 ? 4.894 128.373 17.061 1.00 31.77 14 ASP B O 1
ATOM 658 N N . GLU B 1 32 ? 4.473 128.740 14.882 1.00 25.67 15 GLU B N 1
ATOM 659 C CA . GLU B 1 32 ? 4.049 127.378 14.680 1.00 21.97 15 GLU B CA 1
ATOM 660 C C . GLU B 1 32 ? 5.217 126.393 14.926 1.00 23.34 15 GLU B C 1
ATOM 661 O O . GLU B 1 32 ? 5.053 125.332 15.571 1.00 24.27 15 GLU B O 1
ATOM 667 N N . LEU B 1 33 ? 6.407 126.771 14.440 1.00 21.10 16 LEU B N 1
ATOM 668 C CA . LEU B 1 33 ? 7.639 125.952 14.590 1.00 20.23 16 LEU B CA 1
ATOM 669 C C . LEU B 1 33 ? 8.186 125.919 16.032 1.00 24.33 16 LEU B C 1
ATOM 670 O O . LEU B 1 33 ? 8.681 124.898 16.465 1.00 23.17 16 LEU B O 1
ATOM 675 N N . GLU B 1 34 ? 8.087 127.030 16.768 1.00 25.05 17 GLU B N 1
ATOM 676 C CA . GLU B 1 34 ? 8.512 127.083 18.160 1.00 21.45 17 GLU B CA 1
ATOM 677 C C . GLU B 1 34 ? 7.562 126.228 19.006 1.00 22.93 17 GLU B C 1
ATOM 678 O O . GLU B 1 34 ? 8.006 125.510 19.921 1.00 29.88 17 GLU B O 1
ATOM 684 N N . ARG B 1 35 ? 6.262 126.269 18.693 1.00 20.78 18 ARG B N 1
ATOM 685 C CA . ARG B 1 35 ? 5.315 125.427 19.440 1.00 22.35 18 ARG B CA 1
ATOM 686 C C . ARG B 1 35 ? 5.572 123.946 19.218 1.00 29.89 18 ARG B C 1
ATOM 687 O O . ARG B 1 35 ? 5.470 123.152 20.150 1.00 27.95 18 ARG B O 1
ATOM 695 N N . ALA B 1 36 ? 5.905 123.577 17.987 1.00 23.67 19 ALA B N 1
ATOM 696 C CA . ALA B 1 36 ? 6.180 122.200 17.662 1.00 24.40 19 ALA B CA 1
ATOM 697 C C . ALA B 1 36 ? 7.468 121.776 18.354 1.00 21.49 19 ALA B C 1
ATOM 698 O O . ALA B 1 36 ? 7.591 120.653 18.856 1.00 21.93 19 ALA B O 1
ATOM 700 N N . PHE B 1 37 ? 8.403 122.718 18.444 1.00 18.42 20 PHE B N 1
ATOM 701 C CA . PHE B 1 37 ? 9.710 122.442 19.054 1.00 25.85 20 PHE B CA 1
ATOM 702 C C . PHE B 1 37 ? 9.592 122.129 20.562 1.00 29.32 20 PHE B C 1
ATOM 703 O O . PHE B 1 37 ? 10.370 121.360 21.136 1.00 21.09 20 PHE B O 1
ATOM 711 N N . GLU B 1 38 ? 8.613 122.755 21.189 1.00 29.99 21 GLU B N 1
ATOM 712 C CA . GLU B 1 38 ? 8.321 122.522 22.580 1.00 35.13 21 GLU B CA 1
ATOM 713 C C . GLU B 1 38 ? 7.717 121.113 22.786 1.00 35.78 21 GLU B C 1
ATOM 714 O O . GLU B 1 38 ? 7.941 120.497 23.835 1.00 39.00 21 GLU B O 1
ATOM 720 N N . ARG B 1 39 ? 6.981 120.595 21.797 1.00 30.05 22 ARG B N 1
ATOM 721 C CA . ARG B 1 39 ? 6.413 119.246 21.896 1.00 23.64 22 ARG B CA 1
ATOM 722 C C . ARG B 1 39 ? 7.548 118.277 21.724 1.00 25.47 22 ARG B C 1
ATOM 723 O O . ARG B 1 39 ? 7.636 117.302 22.447 1.00 31.38 22 ARG B O 1
ATOM 731 N N . THR B 1 40 ? 8.363 118.492 20.697 1.00 23.78 23 THR B N 1
ATOM 732 C CA . THR B 1 40 ? 9.548 117.648 20.469 1.00 20.91 23 THR B CA 1
ATOM 733 C C . THR B 1 40 ? 10.614 118.330 19.608 1.00 25.55 23 THR B C 1
ATOM 734 O O . THR B 1 40 ? 10.308 118.990 18.606 1.00 28.19 23 THR B O 1
ATOM 738 N N . GLN B 1 41 ? 11.861 118.210 20.058 1.00 18.81 24 GLN B N 1
ATOM 739 C CA . GLN B 1 41 ? 12.998 118.784 19.341 1.00 23.58 24 GLN B CA 1
ATOM 740 C C . GLN B 1 41 ? 13.412 117.899 18.186 1.00 19.04 24 GLN B C 1
ATOM 741 O O . GLN B 1 41 ? 14.281 118.274 17.382 1.00 19.16 24 GLN B O 1
ATOM 747 N N . TYR B 1 42 ? 12.809 116.715 18.122 1.00 16.45 25 TYR B N 1
ATOM 748 C CA . TYR B 1 42 ? 13.140 115.749 17.085 1.00 17.92 25 TYR B CA 1
ATOM 749 C C . TYR B 1 42 ? 11.858 115.175 16.484 1.00 22.20 25 TYR B C 1
ATOM 750 O O . TYR B 1 42 ? 11.577 113.997 16.670 1.00 21.45 25 TYR B O 1
ATOM 759 N N . PRO B 1 43 ? 11.059 115.996 15.758 1.00 21.28 26 PRO B N 1
ATOM 760 C CA . PRO B 1 43 ? 9.817 115.505 15.166 1.00 21.06 26 PRO B CA 1
ATOM 761 C C . PRO B 1 43 ? 10.087 114.470 14.056 1.00 19.67 26 PRO B C 1
ATOM 762 O O . PRO B 1 43 ? 11.105 114.515 13.364 1.00 16.52 26 PRO B O 1
ATOM 766 N N . ASP B 1 44 ? 9.176 113.524 13.903 1.00 18.13 27 ASP B N 1
ATOM 767 C CA . ASP B 1 44 ? 9.382 112.538 12.892 1.00 24.25 27 ASP B CA 1
ATOM 768 C C . ASP B 1 44 ? 8.986 113.098 11.534 1.00 24.13 27 ASP B C 1
ATOM 769 O O . ASP B 1 44 ? 8.603 114.243 11.422 1.00 18.09 27 ASP B O 1
ATOM 774 N N . ILE B 1 45 ? 9.091 112.276 10.507 1.00 22.89 28 ILE B N 1
ATOM 775 C CA . ILE B 1 45 ? 8.783 112.670 9.159 1.00 18.61 28 ILE B CA 1
ATOM 776 C C . ILE B 1 45 ? 7.340 113.177 8.983 1.00 20.84 28 ILE B C 1
ATOM 777 O O . ILE B 1 45 ? 7.110 114.183 8.305 1.00 25.10 28 ILE B O 1
ATOM 782 N N . TYR B 1 46 ? 6.383 112.463 9.572 1.00 16.00 29 TYR B N 1
ATOM 783 C CA . TYR B 1 46 ? 4.973 112.824 9.488 1.00 22.97 29 TYR B CA 1
ATOM 784 C C . TYR B 1 46 ? 4.726 114.188 10.102 1.00 26.52 29 TYR B C 1
ATOM 785 O O . TYR B 1 46 ? 4.011 115.006 9.523 1.00 24.95 29 TYR B O 1
ATOM 794 N N . THR B 1 47 ? 5.330 114.427 11.261 1.00 23.67 30 THR B N 1
ATOM 795 C CA . THR B 1 47 ? 5.232 115.713 11.952 1.00 23.81 30 THR B CA 1
ATOM 796 C C . THR B 1 47 ? 5.928 116.819 11.147 1.00 17.95 30 THR B C 1
ATOM 797 O O . THR B 1 47 ? 5.446 117.929 11.112 1.00 20.12 30 THR B O 1
ATOM 801 N N . ARG B 1 48 ? 7.056 116.525 10.502 1.00 16.18 31 ARG B N 1
ATOM 802 C CA . ARG B 1 48 ? 7.739 117.561 9.734 1.00 21.11 31 ARG B CA 1
ATOM 803 C C . ARG B 1 48 ? 6.961 117.900 8.484 1.00 23.31 31 ARG B C 1
ATOM 804 O O . ARG B 1 48 ? 6.927 119.052 8.079 1.00 28.35 31 ARG B O 1
ATOM 812 N N . GLU B 1 49 ? 6.301 116.900 7.906 1.00 22.41 32 GLU B N 1
ATOM 813 C CA . GLU B 1 49 ? 5.540 117.109 6.690 1.00 23.78 32 GLU B CA 1
ATOM 814 C C . GLU B 1 49 ? 4.234 117.832 6.954 1.00 22.22 32 GLU B C 1
ATOM 815 O O . GLU B 1 49 ? 3.771 118.563 6.116 1.00 20.47 32 GLU B O 1
ATOM 821 N N . GLU B 1 50 ? 3.650 117.582 8.116 1.00 20.58 33 GLU B N 1
ATOM 822 C CA . GLU B 1 50 ? 2.411 118.203 8.546 1.00 20.81 33 GLU B CA 1
ATOM 823 C C . GLU B 1 50 ? 2.701 119.673 8.737 1.00 17.34 33 GLU B C 1
ATOM 824 O O . GLU B 1 50 ? 1.947 120.528 8.301 1.00 20.42 33 GLU B O 1
ATOM 827 N N . LEU B 1 51 ? 3.841 119.963 9.353 1.00 20.87 34 LEU B N 1
ATOM 828 C CA . LEU B 1 51 ? 4.242 121.331 9.601 1.00 26.84 34 LEU B CA 1
ATOM 829 C C . LEU B 1 51 ? 4.496 122.072 8.304 1.00 28.56 34 LEU B C 1
ATOM 830 O O . LEU B 1 51 ? 4.083 123.222 8.169 1.00 27.60 34 LEU B O 1
ATOM 835 N N . ALA B 1 52 ? 5.216 121.436 7.375 1.00 25.19 35 ALA B N 1
ATOM 836 C CA . ALA B 1 52 ? 5.531 122.034 6.078 1.00 21.14 35 ALA B CA 1
ATOM 837 C C . ALA B 1 52 ? 4.237 122.442 5.358 1.00 22.93 35 ALA B C 1
ATOM 838 O O . ALA B 1 52 ? 4.102 123.557 4.878 1.00 27.04 35 ALA B O 1
ATOM 840 N N . GLN B 1 53 ? 3.263 121.542 5.369 1.00 22.49 36 GLN B N 1
ATOM 841 C CA . GLN B 1 53 ? 1.974 121.749 4.746 1.00 25.31 36 GLN B CA 1
ATOM 842 C C . GLN B 1 53 ? 1.278 122.897 5.463 1.00 30.98 36 GLN B C 1
ATOM 843 O O . GLN B 1 53 ? 0.698 123.774 4.818 1.00 33.83 36 GLN B O 1
ATOM 846 N N . ARG B 1 54 ? 1.379 122.934 6.787 1.00 28.75 37 ARG B N 1
ATOM 847 C CA . ARG B 1 54 ? 0.744 124.007 7.550 1.00 25.24 37 ARG B CA 1
ATOM 848 C C . ARG B 1 54 ? 1.351 125.404 7.345 1.00 16.38 37 ARG B C 1
ATOM 849 O O . ARG B 1 54 ? 0.651 126.396 7.393 1.00 26.36 37 ARG B O 1
ATOM 857 N N . THR B 1 55 ? 2.648 125.482 7.109 1.00 21.69 38 THR B N 1
ATOM 858 C CA . THR B 1 55 ? 3.347 126.757 6.955 1.00 26.94 38 THR B CA 1
ATOM 859 C C . THR B 1 55 ? 3.714 127.119 5.502 1.00 23.99 38 THR B C 1
ATOM 860 O O . THR B 1 55 ? 4.401 128.103 5.240 1.00 22.13 38 THR B O 1
ATOM 864 N N . ASN B 1 56 ? 3.277 126.321 4.556 1.00 25.66 39 ASN B N 1
ATOM 865 C CA . ASN B 1 56 ? 3.633 126.589 3.183 1.00 24.89 39 ASN B CA 1
ATOM 866 C C . ASN B 1 56 ? 5.121 126.590 2.956 1.00 25.63 39 ASN B C 1
ATOM 867 O O . ASN B 1 56 ? 5.620 127.370 2.147 1.00 28.08 39 ASN B O 1
ATOM 870 N N . LEU B 1 57 ? 5.827 125.713 3.676 1.00 25.17 40 LEU B N 1
ATOM 871 C CA . LEU B 1 57 ? 7.284 125.544 3.531 1.00 19.29 40 LEU B CA 1
ATOM 872 C C . LEU B 1 57 ? 7.493 124.103 3.125 1.00 15.29 40 LEU B C 1
ATOM 873 O O . LEU B 1 57 ? 6.568 123.298 3.204 1.00 22.87 40 LEU B O 1
ATOM 878 N N . THR B 1 58 ? 8.697 123.792 2.674 1.00 17.42 41 THR B N 1
ATOM 879 C CA . THR B 1 58 ? 9.065 122.427 2.293 1.00 27.70 41 THR B CA 1
ATOM 880 C C . THR B 1 58 ? 9.569 121.693 3.516 1.00 25.58 41 THR B C 1
ATOM 881 O O . THR B 1 58 ? 10.141 122.298 4.406 1.00 23.29 41 THR B O 1
ATOM 885 N N . GLU B 1 59 ? 9.363 120.391 3.555 1.00 23.74 42 GLU B N 1
ATOM 886 C CA . GLU B 1 59 ? 9.838 119.581 4.664 1.00 20.59 42 GLU B CA 1
ATOM 887 C C . GLU B 1 59 ? 11.335 119.805 4.863 1.00 21.35 42 GLU B C 1
ATOM 888 O O . GLU B 1 59 ? 11.823 119.780 5.997 1.00 23.13 42 GLU B O 1
ATOM 894 N N . ALA B 1 60 ? 12.053 120.105 3.780 1.00 18.21 43 ALA B N 1
ATOM 895 C CA . ALA B 1 60 ? 13.485 120.296 3.907 1.00 13.07 43 ALA B CA 1
ATOM 896 C C . ALA B 1 60 ? 13.829 121.523 4.713 1.00 19.39 43 ALA B C 1
ATOM 897 O O . ALA B 1 60 ? 14.720 121.462 5.583 1.00 19.54 43 ALA B O 1
ATOM 899 N N . ARG B 1 61 ? 13.109 122.626 4.473 1.00 24.81 44 ARG B N 1
ATOM 900 C CA . ARG B 1 61 ? 13.398 123.862 5.214 1.00 25.45 44 ARG B CA 1
ATOM 901 C C . ARG B 1 61 ? 13.071 123.651 6.689 1.00 18.12 44 ARG B C 1
ATOM 902 O O . ARG B 1 61 ? 13.782 124.166 7.550 1.00 18.88 44 ARG B O 1
ATOM 910 N N . ILE B 1 62 ? 12.046 122.834 6.963 1.00 20.97 45 ILE B N 1
ATOM 911 C CA . ILE B 1 62 ? 11.585 122.515 8.325 1.00 23.35 45 ILE B CA 1
ATOM 912 C C . ILE B 1 62 ? 12.651 121.703 9.010 1.00 24.90 45 ILE B C 1
ATOM 913 O O . ILE B 1 62 ? 13.018 121.974 10.154 1.00 25.83 45 ILE B O 1
ATOM 918 N N . GLN B 1 63 ? 13.150 120.705 8.293 1.00 19.81 46 GLN B N 1
ATOM 919 C CA . GLN B 1 63 ? 14.195 119.898 8.848 1.00 15.19 46 GLN B CA 1
ATOM 920 C C . GLN B 1 63 ? 15.386 120.764 9.206 1.00 22.66 46 GLN B C 1
ATOM 921 O O . GLN B 1 63 ? 15.887 120.667 10.314 1.00 28.94 46 GLN B O 1
ATOM 927 N N . VAL B 1 64 ? 15.824 121.635 8.297 1.00 20.83 47 VAL B N 1
ATOM 928 C CA . VAL B 1 64 ? 16.966 122.500 8.583 1.00 15.74 47 VAL B CA 1
ATOM 929 C C . VAL B 1 64 ? 16.690 123.455 9.793 1.00 17.09 47 VAL B C 1
ATOM 930 O O . VAL B 1 64 ? 17.597 123.740 10.581 1.00 21.41 47 VAL B O 1
ATOM 934 N N . TRP B 1 65 ? 15.458 123.964 9.930 1.00 16.80 48 TRP B N 1
ATOM 935 C CA . TRP B 1 65 ? 15.114 124.892 11.028 1.00 17.91 48 TRP B CA 1
ATOM 936 C C . TRP B 1 65 ? 15.299 124.178 12.370 1.00 20.22 48 TRP B C 1
ATOM 937 O O . TRP B 1 65 ? 15.896 124.706 13.316 1.00 22.87 48 TRP B O 1
ATOM 948 N N . PHE B 1 66 ? 14.810 122.956 12.454 1.00 20.41 49 PHE B N 1
ATOM 949 C CA . PHE B 1 66 ? 14.981 122.196 13.670 1.00 24.17 49 PHE B CA 1
ATOM 950 C C . PHE B 1 66 ? 16.462 121.885 13.974 1.00 22.86 49 PHE B C 1
ATOM 951 O O . PHE B 1 66 ? 16.897 122.007 15.106 1.00 28.04 49 PHE B O 1
ATOM 959 N N . GLN B 1 67 ? 17.229 121.544 12.941 1.00 24.37 50 GLN B N 1
ATOM 960 C CA . GLN B 1 67 ? 18.634 121.232 13.083 1.00 20.19 50 GLN B CA 1
ATOM 961 C C . GLN B 1 67 ? 19.337 122.425 13.676 1.00 28.04 50 GLN B C 1
ATOM 962 O O . GLN B 1 67 ? 20.139 122.278 14.599 1.00 26.44 50 GLN B O 1
ATOM 968 N N . ASN B 1 68 ? 19.032 123.607 13.150 1.00 23.74 51 ASN B N 1
ATOM 969 C CA . ASN B 1 68 ? 19.667 124.831 13.625 1.00 27.57 51 ASN B CA 1
ATOM 970 C C . ASN B 1 68 ? 19.138 125.242 14.974 1.00 27.53 51 ASN B C 1
ATOM 971 O O . ASN B 1 68 ? 19.852 125.858 15.760 1.00 30.47 51 ASN B O 1
ATOM 976 N N . ARG B 1 69 ? 17.872 124.939 15.213 1.00 24.59 52 ARG B N 1
ATOM 977 C CA . ARG B 1 69 ? 17.235 125.275 16.473 1.00 27.33 52 ARG B C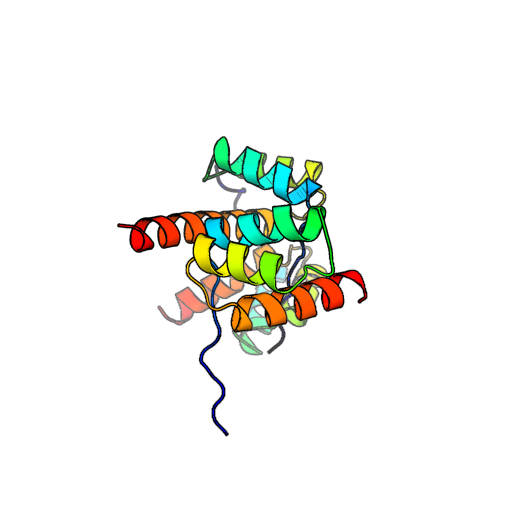A 1
ATOM 978 C C . ARG B 1 69 ? 17.763 124.367 17.589 1.00 29.78 52 ARG B C 1
ATOM 979 O O . ARG B 1 69 ? 17.772 124.754 18.753 1.00 34.00 52 ARG B O 1
ATOM 987 N N . ARG B 1 70 ? 18.192 123.159 17.238 1.00 26.43 53 ARG B N 1
ATOM 988 C CA . ARG B 1 70 ? 18.757 122.247 18.231 1.00 27.24 53 ARG B CA 1
ATOM 989 C C . ARG B 1 70 ? 20.177 122.711 18.538 1.00 27.05 53 ARG B C 1
ATOM 990 O O . ARG B 1 70 ? 20.635 122.661 19.679 1.00 35.23 53 ARG B O 1
ATOM 998 N N . ALA B 1 71 ? 20.849 123.205 17.509 1.00 25.26 54 ALA B N 1
ATOM 999 C CA . ALA B 1 71 ? 22.199 123.700 17.659 1.00 29.64 54 ALA B CA 1
ATOM 1000 C C . ALA B 1 71 ? 22.229 124.835 18.702 1.00 33.97 54 ALA B C 1
ATOM 1001 O O . ALA B 1 71 ? 22.817 124.677 19.762 1.00 36.35 54 ALA B O 1
ATOM 1003 N N . ARG B 1 72 ? 21.563 125.947 18.397 1.00 36.50 55 ARG B N 1
ATOM 1004 C CA . ARG B 1 72 ? 21.455 127.112 19.275 1.00 39.88 55 ARG B CA 1
ATOM 1005 C C . ARG B 1 72 ? 21.128 126.724 20.707 1.00 40.72 55 ARG B C 1
ATOM 1006 O O . ARG B 1 72 ? 21.786 127.176 21.626 1.00 45.35 55 ARG B O 1
ATOM 1008 N N . LEU B 1 73 ? 20.109 125.892 20.891 1.00 39.54 56 LEU B N 1
ATOM 1009 C CA . LEU B 1 73 ? 19.698 125.439 22.209 1.00 36.54 56 LEU B CA 1
ATOM 1010 C C . LEU B 1 73 ? 20.848 124.731 22.896 1.00 44.50 56 LEU B C 1
ATOM 1011 O O . LEU B 1 73 ? 21.113 124.986 24.059 1.00 55.26 56 LEU B O 1
ATOM 1016 N N . ARG B 1 74 ? 21.539 123.852 22.173 1.00 46.57 57 ARG B N 1
ATOM 1017 C CA . ARG B 1 74 ? 22.681 123.125 22.723 1.00 48.78 57 ARG B CA 1
ATOM 1018 C C . ARG B 1 74 ? 23.808 124.098 23.051 1.00 52.96 57 ARG B C 1
ATOM 1019 O O . ARG B 1 74 ? 24.536 123.924 24.017 1.00 60.85 57 ARG B O 1
ATOM 1027 N N . LYS B 1 75 ? 23.958 125.116 22.228 1.00 53.08 58 LYS B N 1
ATOM 1028 C CA . LYS B 1 75 ? 24.995 126.100 22.431 1.00 58.08 58 LYS B CA 1
ATOM 1029 C C . LYS B 1 75 ? 24.564 127.092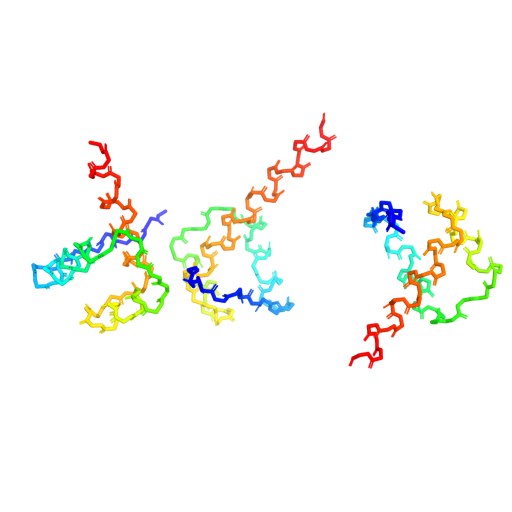 23.515 1.00 54.05 58 LYS B C 1
ATOM 1032 N N . LYS C 1 17 ? 23.991 76.428 15.207 1.00 61.03 0 LYS C N 1
ATOM 1033 C CA . LYS C 1 17 ? 24.261 77.703 15.977 1.00 61.39 0 LYS C CA 1
ATOM 1034 C C . LYS C 1 17 ? 24.829 78.796 15.080 1.00 58.73 0 LYS C C 1
ATOM 1035 O O . LYS C 1 17 ? 24.121 79.348 14.235 1.00 62.75 0 LYS C O 1
ATOM 1036 N N . GLN C 1 18 ? 26.095 79.138 15.296 1.00 52.53 1 GLN C N 1
ATOM 1037 C CA . GLN C 1 18 ? 26.776 80.127 14.494 1.00 43.21 1 GLN C CA 1
ATOM 1038 C C . GLN C 1 18 ? 26.810 79.669 13.014 1.00 46.31 1 GLN C C 1
ATOM 1039 O O . GLN C 1 18 ? 26.844 78.468 12.694 1.00 39.55 1 GLN C O 1
ATOM 1045 N N . ARG C 1 19 ? 26.707 80.640 12.115 1.00 41.97 2 ARG C N 1
ATOM 1046 C CA . ARG C 1 19 ? 26.754 80.361 10.695 1.00 36.41 2 ARG C CA 1
ATOM 1047 C C . ARG C 1 19 ? 28.107 80.831 10.278 1.00 32.27 2 ARG C C 1
ATOM 1048 O O . ARG C 1 19 ? 28.787 81.522 11.046 1.00 25.47 2 ARG C O 1
ATOM 1056 N N . ARG C 1 20 ? 28.521 80.463 9.071 1.00 30.41 3 ARG C N 1
ATOM 1057 C CA . ARG C 1 20 ? 29.822 80.918 8.617 1.00 31.36 3 ARG C CA 1
ATOM 1058 C C . ARG C 1 20 ? 29.676 82.411 8.362 1.00 28.47 3 ARG C C 1
ATOM 1059 O O . ARG C 1 20 ? 28.583 82.880 8.140 1.00 25.75 3 ARG C O 1
ATOM 1067 N N . SER C 1 21 ? 30.753 83.161 8.500 1.00 25.76 4 SER C N 1
ATOM 1068 C CA . SER C 1 21 ? 30.706 84.572 8.211 1.00 31.42 4 SER C CA 1
ATOM 1069 C C . SER C 1 21 ? 30.259 84.805 6.760 1.00 30.13 4 SER C C 1
ATOM 1070 O O . SER C 1 21 ? 30.636 84.087 5.814 1.00 25.27 4 SER C O 1
ATOM 1073 N N . ARG C 1 22 ? 29.430 85.813 6.604 1.00 31.04 5 ARG C N 1
ATOM 1074 C CA . ARG C 1 22 ? 28.912 86.183 5.310 1.00 31.88 5 ARG C CA 1
ATOM 1075 C C . ARG C 1 22 ? 30.063 86.530 4.399 1.00 33.50 5 ARG C C 1
ATOM 1076 O O . ARG C 1 22 ? 30.994 87.228 4.793 1.00 31.61 5 ARG C O 1
ATOM 1084 N N . THR C 1 23 ? 30.032 85.932 3.215 1.00 35.82 6 THR C N 1
ATOM 1085 C CA . THR C 1 23 ? 30.993 86.157 2.169 1.00 32.44 6 THR C CA 1
ATOM 1086 C C . THR C 1 23 ? 30.628 87.444 1.431 1.00 31.80 6 THR C C 1
ATOM 1087 O O . THR C 1 23 ? 29.486 87.681 1.063 1.00 31.62 6 THR C O 1
ATOM 1091 N N . THR C 1 24 ? 31.634 88.269 1.207 1.00 35.21 7 THR C N 1
ATOM 1092 C CA . THR C 1 24 ? 31.487 89.514 0.478 1.00 35.88 7 THR C CA 1
ATOM 1093 C C . THR C 1 24 ? 32.302 89.254 -0.779 1.00 31.34 7 THR C C 1
ATOM 1094 O O . THR C 1 24 ? 33.485 88.945 -0.696 1.00 36.45 7 THR C O 1
ATOM 1098 N N . PHE C 1 25 ? 31.626 89.201 -1.912 1.00 33.69 8 PHE C N 1
ATOM 1099 C CA . PHE C 1 25 ? 32.270 88.969 -3.207 1.00 35.78 8 PHE C CA 1
ATOM 1100 C C . PHE C 1 25 ? 32.737 90.327 -3.752 1.00 35.46 8 PHE C C 1
ATOM 1101 O O . PHE C 1 25 ? 32.020 91.337 -3.653 1.00 39.52 8 PHE C O 1
ATOM 1109 N N . SER C 1 26 ? 33.929 90.391 -4.314 1.00 32.94 9 SER C N 1
ATOM 1110 C CA . SER C 1 26 ? 34.360 91.661 -4.890 1.00 33.90 9 SER C CA 1
ATOM 1111 C C . SER C 1 26 ? 33.594 91.839 -6.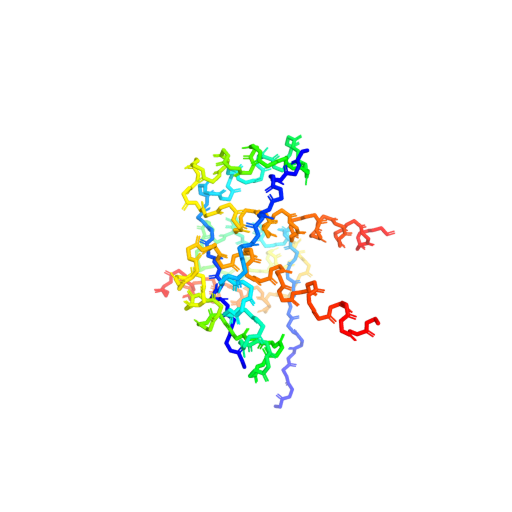202 1.00 34.55 9 SER C C 1
ATOM 1112 O O . SER C 1 26 ? 32.942 90.890 -6.677 1.00 36.61 9 SER C O 1
ATOM 1115 N N . ALA C 1 27 ? 33.633 93.047 -6.764 1.00 34.18 10 ALA C N 1
ATOM 1116 C CA . ALA C 1 27 ? 32.984 93.332 -8.052 1.00 29.41 10 ALA C CA 1
ATOM 1117 C C . ALA C 1 27 ? 33.686 92.513 -9.164 1.00 27.47 10 ALA C C 1
ATOM 1118 O O . ALA C 1 27 ? 33.055 91.934 -10.059 1.00 28.75 10 ALA C O 1
ATOM 1120 N N . SER C 1 28 ? 34.998 92.395 -9.067 1.00 23.04 11 SER C N 1
ATOM 1121 C CA . SER C 1 28 ? 35.736 91.611 -10.036 1.00 30.50 11 SER C CA 1
ATOM 1122 C C . SER C 1 28 ? 35.163 90.157 -10.050 1.00 38.64 11 SER C C 1
ATOM 1123 O O . SER C 1 28 ? 34.912 89.584 -11.122 1.00 42.85 11 SER C O 1
ATOM 1126 N N . GLN C 1 29 ? 34.912 89.612 -8.848 1.00 40.12 12 GLN C N 1
ATOM 1127 C CA . GLN C 1 29 ? 34.374 88.254 -8.631 1.00 33.99 12 GLN C CA 1
ATOM 1128 C C . GLN C 1 29 ? 32.946 88.101 -9.065 1.00 29.64 12 GLN C C 1
ATOM 1129 O O . GLN C 1 29 ? 32.613 87.105 -9.728 1.00 29.18 12 GLN C O 1
ATOM 1135 N N . LEU C 1 30 ? 32.104 89.043 -8.628 1.00 22.88 13 LEU C N 1
ATOM 1136 C CA . LEU C 1 30 ? 30.700 89.001 -8.975 1.00 31.21 13 LEU C CA 1
ATOM 1137 C C . LEU C 1 30 ? 30.459 89.094 -10.462 1.00 36.31 13 LEU C C 1
ATOM 1138 O O . LEU C 1 30 ? 29.429 88.630 -10.932 1.00 42.51 13 LEU C O 1
ATOM 1143 N N . ASP C 1 31 ? 31.393 89.688 -11.201 1.00 37.70 14 ASP C N 1
ATOM 1144 C CA . ASP C 1 31 ? 31.249 89.810 -12.652 1.00 39.18 14 ASP C CA 1
ATOM 1145 C C . ASP C 1 31 ? 31.575 88.48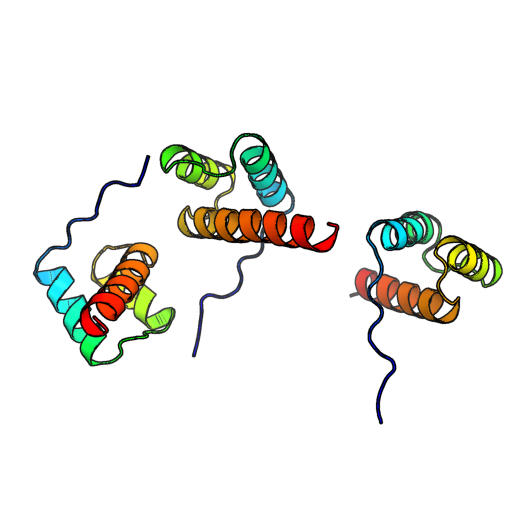3 -13.314 1.00 38.57 14 ASP C C 1
ATOM 1146 O O . ASP C 1 31 ? 30.960 88.106 -14.316 1.00 36.90 14 ASP C O 1
ATOM 1151 N N . GLU C 1 32 ? 32.585 87.804 -12.773 1.00 36.36 15 GLU C N 1
ATOM 1152 C CA . GLU C 1 32 ? 33.025 86.529 -13.311 1.00 35.32 15 GLU C CA 1
ATOM 1153 C C . GLU C 1 32 ? 31.871 85.540 -13.188 1.00 37.05 15 GLU C C 1
ATOM 1154 O O . GLU C 1 32 ? 31.658 84.704 -14.076 1.00 40.03 15 GLU C O 1
ATOM 1160 N N . LEU C 1 33 ? 31.036 85.764 -12.171 1.00 39.28 16 LEU C N 1
ATOM 1161 C CA . LEU C 1 33 ? 29.863 84.927 -11.895 1.00 39.72 16 LEU C CA 1
ATOM 1162 C C . LEU C 1 33 ? 28.685 85.341 -12.742 1.00 37.96 16 LEU C C 1
ATOM 1163 O O . LEU C 1 33 ? 27.829 84.530 -13.045 1.00 37.45 16 LEU C O 1
ATOM 1168 N N . GLU C 1 34 ? 28.624 86.611 -13.113 1.00 42.67 17 GLU C N 1
ATOM 1169 C CA . GLU C 1 34 ? 27.522 87.077 -13.958 1.00 44.87 17 GLU C CA 1
ATOM 1170 C C . GLU C 1 34 ? 27.715 86.654 -15.407 1.00 36.51 17 GLU C C 1
ATOM 1171 O O . GLU C 1 34 ? 26.787 86.215 -16.050 1.00 30.41 17 GLU C O 1
ATOM 1177 N N . ARG C 1 35 ? 28.927 86.780 -15.922 1.00 39.80 18 ARG C N 1
ATOM 1178 C CA . ARG C 1 35 ? 29.196 86.352 -17.290 1.00 45.05 18 ARG C CA 1
ATOM 1179 C C . ARG C 1 35 ? 28.838 84.858 -17.360 1.00 49.83 18 ARG C C 1
ATOM 1180 O O . ARG C 1 35 ? 28.240 84.400 -18.344 1.00 54.50 18 ARG C O 1
ATOM 1188 N N . ALA C 1 36 ? 29.134 84.142 -16.263 1.00 51.31 19 ALA C N 1
ATOM 1189 C CA . ALA C 1 36 ? 28.854 82.697 -16.105 1.00 44.83 19 ALA C CA 1
ATOM 1190 C C . ALA C 1 36 ? 27.354 82.387 -16.123 1.00 39.00 19 ALA C C 1
ATOM 1191 O O . ALA C 1 36 ? 26.870 81.519 -16.863 1.00 44.35 19 ALA C O 1
ATOM 1193 N N . PHE C 1 37 ? 26.631 83.084 -15.265 1.00 30.61 20 PHE C N 1
ATOM 1194 C CA . PHE C 1 37 ? 25.209 82.904 -15.149 1.00 28.22 20 PHE C CA 1
ATOM 1195 C C . PHE C 1 37 ? 24.555 83.217 -16.493 1.00 38.79 20 PHE C C 1
ATOM 1196 O O . PHE C 1 37 ? 23.586 82.576 -16.910 1.00 34.84 20 PHE C O 1
ATOM 1204 N N . GLU C 1 38 ? 25.113 84.206 -17.181 1.00 46.26 21 GLU C N 1
ATOM 1205 C CA . GLU C 1 38 ? 24.594 84.627 -18.461 1.00 48.81 21 GLU C CA 1
ATOM 1206 C C . GLU C 1 38 ? 24.660 83.490 -19.461 1.00 47.70 21 GLU C C 1
ATOM 1207 O O . GLU C 1 38 ? 23.798 83.373 -20.320 1.00 50.02 21 GLU C O 1
ATOM 1213 N N . ARG C 1 39 ? 25.662 82.631 -19.335 1.00 43.52 22 ARG C N 1
ATOM 1214 C CA . ARG C 1 39 ? 25.760 81.509 -20.246 1.00 47.29 22 ARG C CA 1
ATOM 1215 C C . ARG C 1 39 ? 24.941 80.289 -19.804 1.00 49.34 22 ARG C C 1
ATOM 1216 O O . ARG C 1 39 ? 24.401 79.548 -20.636 1.00 42.38 22 ARG C O 1
ATOM 1224 N N . THR C 1 40 ? 24.818 80.112 -18.489 1.00 52.52 23 THR C N 1
ATOM 1225 C CA . THR C 1 40 ? 24.094 78.978 -17.930 1.00 48.66 23 THR C CA 1
ATOM 1226 C C . THR C 1 40 ? 23.653 79.233 -16.505 1.00 44.25 23 THR C C 1
ATOM 1227 O O . THR C 1 40 ? 24.501 79.397 -15.629 1.00 45.95 23 THR C O 1
ATOM 1231 N N . GLN C 1 41 ? 22.341 79.236 -16.266 1.00 40.62 24 GLN C N 1
ATOM 1232 C CA . GLN C 1 41 ? 21.789 79.447 -14.921 1.00 41.15 24 GLN C CA 1
ATOM 1233 C C . GLN C 1 41 ? 21.962 78.180 -14.048 1.00 44.84 24 GLN C C 1
ATOM 1234 O O . GLN C 1 41 ? 21.634 78.196 -12.855 1.00 49.91 24 GLN C O 1
ATOM 1237 N N . TYR C 1 42 ? 22.403 77.072 -14.644 1.00 39.27 25 TYR C N 1
ATOM 1238 C CA . TYR C 1 42 ? 22.612 75.841 -13.883 1.00 37.64 25 TYR C CA 1
ATOM 1239 C C . TYR C 1 42 ? 23.949 75.256 -14.321 1.00 40.75 25 TYR C C 1
ATOM 1240 O O . TYR C 1 42 ? 23.992 74.261 -15.066 1.00 47.73 25 TYR C O 1
ATOM 1249 N N . PRO C 1 43 ? 25.068 75.852 -13.861 1.00 38.65 26 PRO C N 1
ATOM 1250 C CA . PRO C 1 43 ? 26.387 75.351 -14.253 1.00 35.45 26 PRO C CA 1
ATOM 1251 C C . PRO C 1 43 ? 26.724 73.972 -13.675 1.00 40.64 26 PRO C C 1
ATOM 1252 O O . PRO C 1 43 ? 26.379 73.664 -12.535 1.00 44.23 26 PRO C O 1
ATOM 1256 N N . ASP C 1 44 ? 27.368 73.127 -14.472 1.00 38.60 27 ASP C N 1
ATOM 1257 C CA . ASP C 1 44 ? 27.715 71.817 -13.981 1.00 39.29 27 ASP C CA 1
ATOM 1258 C C . ASP C 1 44 ? 28.944 71.831 -13.068 1.00 36.97 27 ASP C C 1
ATOM 1259 O O . ASP C 1 44 ? 29.746 72.757 -13.090 1.00 37.17 27 ASP C O 1
ATOM 1264 N N . ILE C 1 45 ? 29.128 70.772 -12.306 1.00 32.57 28 ILE C N 1
ATOM 1265 C CA . ILE C 1 45 ? 30.245 70.717 -11.396 1.00 36.03 28 ILE C CA 1
ATOM 1266 C C . ILE C 1 45 ? 31.603 71.237 -11.966 1.00 35.90 28 ILE C C 1
ATOM 1267 O O . ILE C 1 45 ? 32.270 72.060 -11.321 1.00 34.28 28 ILE C O 1
ATOM 1272 N N . TYR C 1 46 ? 31.975 70.810 -13.177 1.00 36.81 29 TYR C N 1
ATOM 1273 C CA . TYR C 1 46 ? 33.251 71.211 -13.796 1.00 32.56 29 TYR C CA 1
ATOM 1274 C C . TYR C 1 46 ? 33.241 72.715 -13.939 1.00 36.88 29 TYR C C 1
ATOM 1275 O O . TYR C 1 46 ? 34.257 73.391 -13.674 1.00 31.98 29 TYR C O 1
ATOM 1284 N N . THR C 1 47 ? 32.096 73.229 -14.388 1.00 30.51 30 THR C N 1
ATOM 1285 C CA . THR C 1 47 ? 31.958 74.648 -14.587 1.00 33.95 30 THR C CA 1
ATOM 1286 C C . THR C 1 47 ? 32.137 75.357 -13.261 1.00 33.79 30 THR C C 1
ATOM 1287 O O . THR C 1 47 ? 33.031 76.199 -13.127 1.00 31.52 30 THR C O 1
ATOM 1291 N N . ARG C 1 48 ? 31.392 74.931 -12.247 1.00 34.33 31 ARG C N 1
ATOM 1292 C CA . ARG C 1 48 ? 31.521 75.548 -10.934 1.00 34.70 31 ARG C CA 1
ATOM 1293 C C . ARG C 1 48 ? 32.940 75.483 -10.320 1.00 33.45 31 ARG C C 1
ATOM 1294 O O . ARG C 1 48 ? 33.378 76.409 -9.631 1.00 32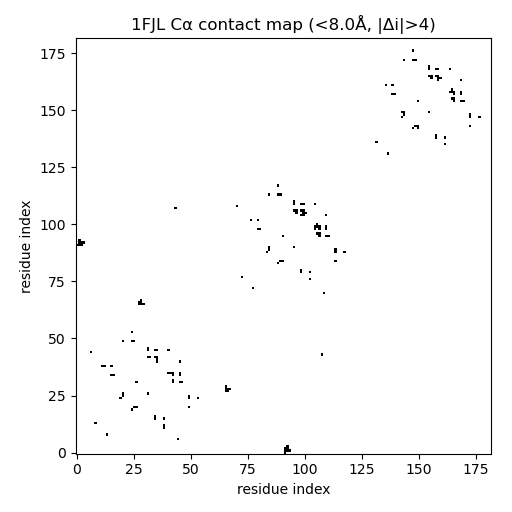.93 31 ARG C O 1
ATOM 1302 N N . GLU C 1 49 ? 33.678 74.422 -10.621 1.00 34.26 32 GLU C N 1
ATOM 1303 C CA . GLU C 1 49 ? 35.038 74.280 -10.095 1.00 36.51 32 GLU C CA 1
ATOM 1304 C C . GLU C 1 49 ? 36.019 75.146 -10.871 1.00 38.88 32 GLU C C 1
ATOM 1305 O O . GLU C 1 49 ? 37.074 75.516 -10.365 1.00 38.10 32 GLU C O 1
ATOM 1311 N N . GLU C 1 50 ? 35.679 75.437 -12.120 1.00 41.29 33 GLU C N 1
ATOM 1312 C CA . GLU C 1 50 ? 36.504 76.299 -12.936 1.00 41.85 33 GLU C CA 1
ATOM 1313 C C . GLU C 1 50 ? 36.302 77.720 -12.392 1.00 30.66 33 GLU C C 1
ATOM 1314 O O . GLU C 1 50 ? 37.246 78.470 -12.220 1.00 25.78 33 GLU C O 1
ATOM 1320 N N . LEU C 1 51 ? 35.070 78.092 -12.095 1.00 26.42 34 LEU C N 1
ATOM 1321 C CA . LEU C 1 51 ? 34.851 79.425 -11.569 1.00 26.59 34 LEU C CA 1
ATOM 1322 C C . LEU C 1 51 ? 35.523 79.583 -10.215 1.00 32.29 34 LEU C C 1
ATOM 1323 O O . LEU C 1 51 ? 36.174 80.582 -9.944 1.00 37.64 34 LEU C O 1
ATOM 1328 N N . ALA C 1 52 ? 35.392 78.569 -9.375 1.00 31.91 35 ALA C N 1
ATOM 1329 C CA . ALA C 1 52 ? 35.958 78.617 -8.050 1.00 23.58 35 ALA C CA 1
ATOM 1330 C C . ALA C 1 52 ? 37.438 78.875 -8.154 1.00 24.58 35 ALA C C 1
ATOM 1331 O O . ALA C 1 52 ? 37.974 79.774 -7.521 1.00 28.85 35 ALA C O 1
ATOM 1333 N N . GLN C 1 53 ? 38.098 78.099 -8.992 1.00 26.22 36 GLN C N 1
ATOM 1334 C CA . GLN C 1 53 ? 39.530 78.218 -9.156 1.00 30.28 36 GLN C CA 1
ATOM 1335 C C . GLN C 1 53 ? 39.919 79.605 -9.661 1.00 33.43 36 GLN C C 1
ATOM 1336 O O . GLN C 1 53 ? 40.959 80.137 -9.260 1.00 36.69 36 GLN C O 1
ATOM 1342 N N . ARG C 1 54 ? 39.066 80.189 -10.506 1.00 28.37 37 ARG C N 1
ATOM 1343 C CA . ARG C 1 54 ? 39.301 81.501 -11.082 1.00 32.45 37 ARG C CA 1
ATOM 1344 C C . ARG C 1 54 ? 39.043 82.684 -10.154 1.00 32.76 37 ARG C C 1
ATOM 1345 O O . ARG C 1 54 ? 39.714 83.705 -10.260 1.00 32.06 37 ARG C O 1
ATOM 1353 N N . T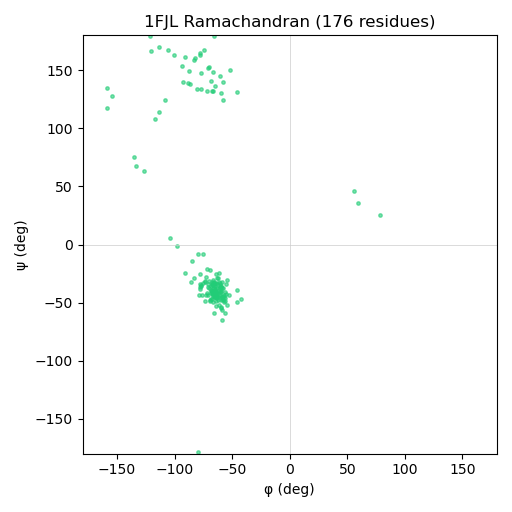HR C 1 55 ? 38.046 82.574 -9.285 1.00 31.48 38 THR C N 1
ATOM 1354 C CA . THR C 1 55 ? 37.710 83.656 -8.370 1.00 30.18 38 THR C CA 1
ATOM 1355 C C . THR C 1 55 ? 38.346 83.407 -6.996 1.00 35.04 38 THR C C 1
ATOM 1356 O O . THR C 1 55 ? 38.287 84.245 -6.083 1.00 37.95 38 THR C O 1
ATOM 1360 N N . ASN C 1 56 ? 39.037 82.282 -6.894 1.00 35.12 39 ASN C N 1
ATOM 1361 C CA . ASN C 1 56 ? 39.683 81.868 -5.664 1.00 33.65 39 ASN C CA 1
ATOM 1362 C C . ASN C 1 56 ? 38.695 81.789 -4.512 1.00 34.37 39 ASN C C 1
ATOM 1363 O O . ASN C 1 56 ? 38.916 82.331 -3.433 1.00 39.67 39 ASN C O 1
ATOM 1368 N N . LEU C 1 57 ? 37.558 81.167 -4.794 1.00 29.17 40 L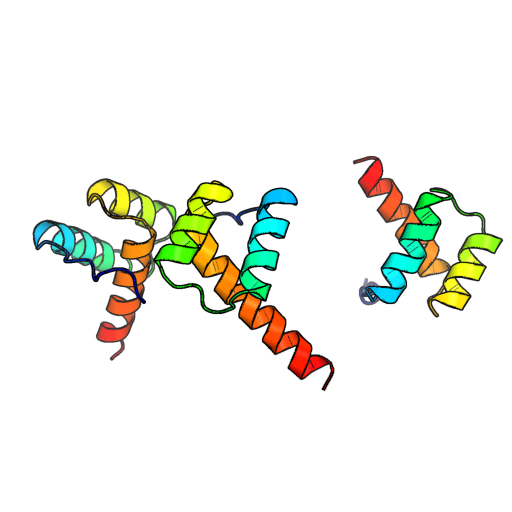EU C N 1
ATOM 1369 C CA . LEU C 1 57 ? 36.499 80.949 -3.811 1.00 28.81 40 LEU C CA 1
ATOM 1370 C C . LEU C 1 57 ? 36.342 79.429 -3.784 1.00 34.33 40 LEU C C 1
ATOM 1371 O O . LEU C 1 57 ? 37.059 78.722 -4.507 1.00 33.20 40 LEU C O 1
ATOM 1376 N N . THR C 1 58 ? 35.437 78.915 -2.953 1.00 29.66 41 THR C N 1
ATOM 1377 C CA . THR C 1 58 ? 35.215 77.467 -2.907 1.00 27.75 41 THR C CA 1
ATOM 1378 C C . THR C 1 58 ? 34.055 77.167 -3.861 1.00 24.43 41 THR C C 1
ATOM 1379 O O . THR C 1 58 ? 33.213 78.030 -4.107 1.00 26.07 41 THR C O 1
ATOM 1383 N N . GLU C 1 59 ? 33.999 75.968 -4.413 1.00 23.53 42 GLU C N 1
ATOM 1384 C CA . GLU C 1 59 ? 32.890 75.649 -5.301 1.00 21.84 42 GLU C CA 1
ATOM 1385 C C . GLU C 1 59 ? 31.627 75.702 -4.490 1.00 22.46 42 GLU C C 1
ATOM 1386 O O . GLU C 1 59 ? 30.542 75.934 -5.044 1.00 24.69 42 GLU C O 1
ATOM 1392 N N . ALA C 1 60 ? 31.757 75.488 -3.179 1.00 23.21 43 ALA C N 1
ATOM 1393 C CA . ALA C 1 60 ? 30.597 75.535 -2.281 1.00 20.56 43 ALA C CA 1
ATOM 1394 C C . ALA C 1 60 ? 29.960 76.952 -2.226 1.00 21.46 43 ALA C C 1
ATOM 1395 O O . ALA C 1 60 ? 28.718 77.106 -2.219 1.00 21.97 43 ALA C O 1
ATOM 1397 N N . ARG C 1 61 ? 30.781 77.995 -2.129 1.00 21.71 44 ARG C N 1
ATOM 1398 C CA . ARG C 1 61 ? 30.213 79.329 -2.157 1.00 24.32 44 ARG C CA 1
ATOM 1399 C C . ARG C 1 61 ? 29.598 79.546 -3.552 1.00 24.07 44 ARG C C 1
ATOM 1400 O O . ARG C 1 61 ? 28.502 80.080 -3.680 1.00 25.73 44 ARG C O 1
ATOM 1408 N N . ILE C 1 62 ? 30.281 79.077 -4.593 1.00 25.37 45 ILE C N 1
ATOM 1409 C CA . ILE C 1 62 ? 29.796 79.232 -5.968 1.00 25.69 45 ILE C CA 1
ATOM 1410 C C . ILE C 1 62 ? 28.390 78.634 -6.134 1.00 25.46 45 ILE C C 1
ATOM 1411 O O . ILE C 1 62 ? 27.471 79.295 -6.623 1.00 27.36 45 ILE C O 1
ATOM 1416 N N . GLN C 1 63 ? 28.211 77.412 -5.650 1.00 25.60 46 GLN C N 1
ATOM 1417 C CA . GLN C 1 63 ? 26.943 76.713 -5.764 1.00 20.91 46 GLN C CA 1
ATOM 1418 C C . GLN C 1 63 ? 25.818 77.436 -5.076 1.00 21.47 46 GLN C C 1
ATOM 1419 O O . GLN C 1 63 ? 24.725 77.497 -5.609 1.00 26.17 46 GLN C O 1
ATOM 1425 N N . VAL C 1 64 ? 26.074 78.003 -3.898 1.00 29.25 47 VAL C N 1
ATOM 1426 C CA . VAL C 1 64 ? 25.050 78.741 -3.145 1.00 25.82 47 VAL C CA 1
ATOM 1427 C C . VAL C 1 64 ? 24.724 80.032 -3.907 1.00 32.27 47 VAL C C 1
ATOM 1428 O O . VAL C 1 64 ? 23.555 80.410 -4.028 1.00 36.02 47 VAL C O 1
ATOM 1432 N N . TRP C 1 65 ? 25.747 80.711 -4.430 1.00 30.02 48 TRP C N 1
ATOM 1433 C CA . TRP C 1 65 ? 25.520 81.940 -5.170 1.00 31.07 48 TRP C CA 1
ATOM 1434 C C . TRP C 1 65 ? 24.524 81.688 -6.298 1.00 29.33 48 TRP C C 1
ATOM 1435 O O . TRP C 1 65 ? 23.555 82.412 -6.424 1.00 30.04 48 TRP C O 1
ATOM 1446 N N . PHE C 1 66 ? 24.767 80.675 -7.124 1.00 30.77 49 PHE C N 1
ATOM 1447 C CA . PHE C 1 66 ? 23.855 80.371 -8.219 1.00 30.74 49 PHE C CA 1
ATOM 1448 C C . PHE C 1 66 ? 22.478 80.025 -7.725 1.00 36.96 49 PHE C C 1
ATOM 1449 O O . PHE C 1 66 ? 21.472 80.350 -8.357 1.00 45.13 49 PHE C O 1
ATOM 1457 N N . GLN C 1 67 ? 22.423 79.393 -6.564 1.00 39.43 50 GLN C N 1
ATOM 1458 C CA . GLN C 1 67 ? 21.151 79.034 -6.002 1.00 34.79 50 GLN C CA 1
ATOM 1459 C C . GLN C 1 67 ? 20.425 80.303 -5.677 1.00 29.34 50 GLN C C 1
ATOM 1460 O O . GLN C 1 67 ? 19.259 80.441 -5.973 1.00 30.84 50 GLN C O 1
ATOM 1466 N N . ASN C 1 68 ? 21.120 81.240 -5.072 1.00 29.31 51 ASN C N 1
ATOM 1467 C CA . ASN C 1 68 ? 20.493 82.510 -4.703 1.00 40.64 51 ASN C CA 1
ATOM 1468 C C . ASN C 1 68 ? 20.231 83.439 -5.916 1.00 41.39 51 ASN C C 1
ATOM 1469 O O . ASN C 1 68 ? 19.299 84.252 -5.902 1.00 36.22 51 ASN C O 1
ATOM 1474 N N . ARG C 1 69 ? 21.100 83.345 -6.923 1.00 45.31 52 ARG C N 1
ATOM 1475 C CA . ARG C 1 69 ? 21.012 84.123 -8.162 1.00 47.44 52 ARG C CA 1
ATOM 1476 C C . ARG C 1 69 ? 19.736 83.696 -8.878 1.00 51.11 52 ARG C C 1
ATOM 1477 O O . ARG C 1 69 ? 18.971 84.542 -9.363 1.00 56.26 52 ARG C O 1
ATOM 1485 N N . ARG C 1 70 ? 19.518 82.377 -8.939 1.00 49.14 53 ARG C N 1
ATOM 1486 C CA . ARG C 1 70 ? 18.317 81.813 -9.547 1.00 44.75 53 ARG C CA 1
ATOM 1487 C C . ARG C 1 70 ? 17.104 82.205 -8.691 1.00 45.39 53 ARG C C 1
ATOM 1488 O O . ARG C 1 70 ? 16.066 82.587 -9.208 1.00 52.93 53 ARG C O 1
ATOM 1496 N N . ALA C 1 71 ? 17.250 82.168 -7.379 1.00 41.19 54 ALA C N 1
ATOM 1497 C CA . ALA C 1 71 ? 16.163 82.551 -6.520 1.00 41.59 54 ALA C CA 1
ATOM 1498 C C . ALA C 1 71 ? 15.727 83.974 -6.832 1.00 47.03 54 ALA C C 1
ATOM 1499 O O . ALA C 1 71 ? 14.546 84.275 -6.745 1.00 47.90 54 ALA C O 1
ATOM 1501 N N . ARG C 1 72 ? 16.660 84.872 -7.154 1.00 51.92 55 ARG C N 1
ATOM 1502 C CA . ARG C 1 72 ? 16.257 86.247 -7.470 1.00 56.00 55 ARG C CA 1
ATOM 1503 C C . ARG C 1 72 ? 15.433 86.230 -8.753 1.00 56.36 55 ARG C C 1
ATOM 1504 O O . ARG C 1 72 ? 14.251 86.602 -8.765 1.00 54.07 55 ARG C O 1
ATOM 1512 N N . LEU C 1 73 ? 16.055 85.731 -9.816 1.00 57.26 56 LEU C N 1
ATOM 1513 C CA . LEU C 1 73 ? 15.423 85.634 -11.119 1.00 57.48 56 LEU C CA 1
ATOM 1514 C C . LEU C 1 73 ? 14.016 85.065 -11.047 1.00 59.44 56 LEU C C 1
ATOM 1515 O O . LEU C 1 73 ? 13.128 85.541 -11.733 1.00 65.39 56 LEU C O 1
ATOM 1520 N N . ARG C 1 74 ? 13.796 84.075 -10.193 0.50 60.71 57 ARG C N 1
ATOM 1521 C CA . ARG C 1 74 ? 12.474 83.483 -10.067 0.50 61.92 57 ARG C CA 1
ATOM 1522 C C . ARG C 1 74 ? 11.538 84.358 -9.232 0.50 63.38 57 ARG C C 1
ATOM 1523 O O . ARG C 1 74 ? 10.351 84.462 -9.542 0.50 67.11 57 ARG C O 1
ATOM 1525 N N . LYS C 1 75 ? 12.075 85.010 -8.202 0.50 63.34 58 LYS C N 1
ATOM 1526 C CA . LYS C 1 75 ? 11.271 85.858 -7.323 0.50 63.99 58 LYS C CA 1
ATOM 1527 C C . LYS C 1 75 ? 10.719 87.061 -8.076 0.50 66.46 58 LYS C C 1
ATOM 1528 O O . LYS C 1 75 ? 9.474 87.144 -8.159 0.50 71.40 58 LYS C O 1
#